Protein AF-A0A1G3PX62-F1 (afdb_monomer)

pLDDT: mean 91.63, std 10.57, range [55.31, 98.81]

Sequence (295 aa):
MKKLLCLLLIFSVTSCSLSRLVVRVTHPLILGVQKSCLEEKNIMFAEQAFPGLIKLAEGIFYTEPSSVFYASKLAFLYGAYCFAYLDETPFDEFDRNSEFKKQQILDFYRRSKYFALQALSLKHKNCQADLYDKTRIDKFLLSVKNSESEALFWLCFSWAMEIFTSLEDPKALSELWIIEKLALHSSRIDPEYFCGGAFSILAAYWGARSDLLGGSSEKAREFYSRALEYNKNRSLIPHYVNMRYISIVKENASEFEDLAANISNFNAGSSDTALINEVIKKKAVSLFSKKDNFF

Radius of gyration: 20.76 Å; Cα contacts (8 Å, |Δi|>4): 364; chains: 1; bounding box: 65×42×63 Å

Secondary structure (DSSP, 8-state):
-HHHHHHHHHHHHHHHHHHHHHHHHTHHHHHHHHHHHHT---HHHHHHHHHHHHHHHHHHHHH-TT-HHHHHHHHHHHHHHIIIII--PSP-TT-TTHHHHHHHHHHHHHHHHHHHHHHHHTT-TTHHHHHT-TTTHHHHHHH--GGGHHHHHHHHHHHHHHHHTTTT-HHHHTTHHHHHHHHHHHHHH-TTHHHHHHHHHHHHHHHSS-GGGT--HHHHHHHHHHHHHHHTT--SHHHHHHIIIIITTTT-HHHHHHHHHHHHH---S-STTHHHHHHHHHHHHHHHTTGGGT-

Mean predicted aligned error: 5.35 Å

Solvent-accessible surface area (backbone atoms only — not comparable to full-atom values): 15169 Å² total; per-residue (Å²): 108,74,69,59,54,52,52,55,56,52,57,61,61,47,51,63,52,48,42,49,48,59,56,56,72,44,47,64,56,54,52,50,49,53,50,55,53,26,44,32,67,55,64,69,64,50,58,69,45,46,65,59,52,48,52,51,46,48,56,51,26,73,64,38,76,86,38,45,66,45,24,23,49,45,4,44,48,34,30,51,48,29,58,66,76,61,54,70,75,79,73,57,88,84,46,90,59,40,66,63,54,49,54,51,40,43,50,32,18,49,49,1,26,49,26,8,48,51,25,47,34,78,79,34,83,55,47,72,67,25,58,77,28,91,88,38,28,65,62,50,54,74,69,62,51,56,96,41,39,67,22,48,41,28,28,28,50,15,48,47,48,46,25,69,76,33,69,87,38,69,72,43,57,72,49,48,71,48,39,55,54,40,25,55,50,34,36,68,57,41,44,52,48,80,48,6,39,34,28,31,50,44,14,30,64,22,14,65,32,49,60,94,71,73,19,28,72,65,57,14,51,53,25,37,52,50,9,48,62,43,17,68,73,45,55,49,63,42,54,53,38,41,34,63,20,36,23,47,66,65,63,34,62,69,59,31,50,52,39,48,52,51,52,69,71,60,76,66,85,48,56,75,31,29,27,59,36,48,42,46,38,55,51,43,52,61,53,56,76,46,46,78,81,62,100

Structure (mmCIF, N/CA/C/O backbone):
data_AF-A0A1G3PX62-F1
#
_entry.id   AF-A0A1G3PX62-F1
#
loop_
_atom_site.group_PDB
_atom_site.id
_atom_site.type_symbol
_atom_site.label_atom_id
_atom_site.label_alt_id
_atom_site.label_comp_id
_atom_site.label_asym_id
_atom_site.label_entity_id
_atom_site.label_seq_id
_atom_site.pdbx_PDB_ins_code
_atom_site.Cartn_x
_atom_site.Cartn_y
_atom_site.Cartn_z
_atom_site.occupancy
_atom_site.B_iso_or_equiv
_atom_site.auth_seq_id
_atom_site.auth_comp_id
_atom_site.auth_asym_id
_atom_site.auth_atom_id
_atom_site.pdbx_PDB_model_num
ATOM 1 N N . MET A 1 1 ? 44.054 1.080 -37.652 1.00 55.31 1 MET A N 1
ATOM 2 C CA . MET A 1 1 ? 43.235 1.951 -36.771 1.00 55.31 1 MET A CA 1
ATOM 3 C C . MET A 1 1 ? 41.723 1.798 -36.994 1.00 55.31 1 MET A C 1
ATOM 5 O O . MET A 1 1 ? 41.052 1.455 -36.035 1.00 55.31 1 MET A O 1
ATOM 9 N N . LYS A 1 2 ? 41.168 1.918 -38.218 1.00 55.97 2 LYS A N 1
ATOM 10 C CA . LYS A 1 2 ? 39.710 1.738 -38.472 1.00 55.97 2 LYS A CA 1
ATOM 11 C C . LYS A 1 2 ? 39.118 0.378 -38.034 1.00 55.97 2 LYS A C 1
ATOM 13 O O . LYS A 1 2 ? 38.025 0.353 -37.482 1.00 55.97 2 LYS A O 1
ATOM 18 N N . LYS A 1 3 ? 39.842 -0.738 -38.213 1.00 56.91 3 LYS A N 1
ATOM 19 C CA . LYS A 1 3 ? 39.396 -2.079 -37.764 1.00 56.91 3 LYS A CA 1
ATOM 20 C C . LYS A 1 3 ? 39.392 -2.243 -36.233 1.00 56.91 3 LYS A C 1
ATOM 22 O O . LYS A 1 3 ? 38.511 -2.907 -35.707 1.00 56.91 3 LYS A O 1
ATOM 27 N N . LEU A 1 4 ? 40.324 -1.592 -35.527 1.00 56.62 4 LEU A N 1
ATOM 28 C CA . LEU A 1 4 ? 40.394 -1.603 -34.058 1.00 56.62 4 LEU A CA 1
ATOM 29 C C . LEU A 1 4 ? 39.268 -0.751 -33.443 1.00 56.62 4 LEU A C 1
ATOM 31 O O . LEU A 1 4 ? 38.667 -1.149 -32.455 1.00 56.62 4 LEU A O 1
ATOM 35 N N . LEU A 1 5 ? 38.933 0.373 -34.091 1.00 57.28 5 LEU A N 1
ATOM 36 C CA . LEU A 1 5 ? 37.805 1.234 -33.723 1.00 57.28 5 LEU A CA 1
ATOM 37 C C . LEU A 1 5 ? 36.451 0.521 -33.912 1.00 57.28 5 LEU A C 1
ATOM 39 O O . LEU A 1 5 ? 35.576 0.649 -33.066 1.00 57.28 5 LEU A O 1
ATOM 43 N N . CYS A 1 6 ? 36.295 -0.274 -34.981 1.00 59.12 6 CYS A N 1
ATOM 44 C CA . CYS A 1 6 ? 35.093 -1.092 -35.197 1.00 59.12 6 CYS A CA 1
ATOM 45 C C . CYS A 1 6 ? 34.966 -2.230 -34.173 1.00 59.12 6 CYS A C 1
ATOM 47 O O . CYS A 1 6 ? 33.860 -2.511 -33.728 1.00 59.12 6 CYS A O 1
ATOM 49 N N . LEU A 1 7 ? 36.077 -2.858 -33.761 1.00 59.09 7 LEU A N 1
ATOM 50 C CA . LEU A 1 7 ? 36.056 -3.906 -32.734 1.00 59.09 7 LEU A CA 1
ATOM 51 C C . LEU A 1 7 ? 35.664 -3.334 -31.358 1.00 59.09 7 LEU A C 1
ATOM 53 O O . LEU A 1 7 ? 34.819 -3.903 -30.675 1.00 59.09 7 LEU A O 1
ATOM 57 N N . LEU A 1 8 ? 36.204 -2.165 -30.989 1.00 58.59 8 LEU A N 1
ATOM 58 C CA . LEU A 1 8 ? 35.846 -1.435 -29.763 1.00 58.59 8 LEU A CA 1
ATOM 59 C C . LEU A 1 8 ? 34.375 -0.980 -29.742 1.00 58.59 8 LEU A C 1
ATOM 61 O O . LEU A 1 8 ? 33.751 -0.995 -28.684 1.00 58.59 8 LEU A O 1
ATOM 65 N N . LEU A 1 9 ? 33.806 -0.634 -30.904 1.00 56.59 9 LEU A N 1
ATOM 66 C CA . LEU A 1 9 ? 32.384 -0.293 -31.047 1.00 56.59 9 LEU A CA 1
ATOM 67 C C . LEU A 1 9 ? 31.449 -1.506 -30.920 1.00 56.59 9 LEU A C 1
ATOM 69 O O . LEU A 1 9 ? 30.312 -1.349 -30.495 1.00 56.59 9 LEU A O 1
ATOM 73 N N . ILE A 1 10 ? 31.903 -2.713 -31.265 1.00 60.12 10 ILE A N 1
ATOM 74 C CA . ILE A 1 10 ? 31.099 -3.935 -31.108 1.00 60.12 10 ILE A CA 1
ATOM 75 C C . ILE A 1 10 ? 31.047 -4.353 -29.629 1.00 60.12 10 ILE A C 1
ATOM 77 O O . ILE A 1 10 ? 29.980 -4.715 -29.137 1.00 60.12 10 ILE A O 1
ATOM 81 N N . PHE A 1 11 ? 32.155 -4.217 -28.889 1.00 57.44 11 PHE A N 1
ATOM 82 C CA . PHE A 1 11 ? 32.204 -4.550 -27.458 1.00 57.44 11 PHE A CA 1
ATOM 83 C C . PHE A 1 11 ? 31.380 -3.603 -26.567 1.00 57.44 11 PHE A C 1
ATOM 85 O O . PHE A 1 11 ? 30.842 -4.032 -25.542 1.00 57.44 11 PHE A O 1
ATOM 92 N N . SER A 1 12 ? 31.227 -2.330 -26.947 1.00 57.31 12 SER A N 1
ATOM 93 C CA . SER A 1 12 ? 30.420 -1.374 -26.177 1.00 57.31 12 SER A CA 1
ATOM 94 C C . SER A 1 12 ? 28.912 -1.626 -26.303 1.00 57.31 12 SER A C 1
ATOM 96 O O . SER A 1 12 ? 28.183 -1.447 -25.328 1.00 57.31 12 SER A O 1
ATOM 98 N N . VAL A 1 13 ? 28.437 -2.124 -27.450 1.00 56.59 13 VAL A N 1
ATOM 99 C CA . VAL A 1 13 ? 27.010 -2.441 -27.664 1.00 56.59 13 VAL A CA 1
ATOM 100 C C . VAL A 1 13 ? 26.615 -3.769 -26.999 1.00 56.59 13 VAL A C 1
ATOM 102 O O . VAL A 1 13 ? 25.481 -3.922 -26.544 1.00 56.59 13 VAL A O 1
ATOM 105 N N . THR A 1 14 ? 27.548 -4.717 -26.855 1.00 58.91 14 THR A N 1
ATOM 106 C CA . THR A 1 14 ? 27.284 -6.002 -26.181 1.00 58.91 14 THR A CA 1
ATOM 107 C C . THR A 1 14 ? 27.186 -5.892 -24.661 1.00 58.91 14 THR A C 1
ATOM 109 O O . THR A 1 14 ? 26.487 -6.695 -24.048 1.00 58.91 14 THR A O 1
ATOM 112 N N . SER A 1 15 ? 27.829 -4.894 -24.046 1.00 59.41 15 SER A N 1
ATOM 113 C CA . SER A 1 15 ? 27.829 -4.719 -22.585 1.00 59.41 15 SER A CA 1
ATOM 114 C C . SER A 1 15 ? 26.422 -4.440 -22.034 1.00 59.41 15 SER A C 1
ATOM 116 O O . SER A 1 15 ? 25.949 -5.153 -21.149 1.00 59.41 15 SER A O 1
ATOM 118 N N . CYS A 1 16 ? 25.685 -3.508 -22.653 1.00 65.88 16 CYS A N 1
ATOM 119 C CA . CYS A 1 16 ? 24.285 -3.229 -22.300 1.00 65.88 16 CYS A CA 1
ATOM 120 C C . CYS A 1 16 ? 23.342 -4.402 -22.610 1.00 65.88 16 CYS A C 1
ATOM 122 O O . CYS A 1 16 ? 22.265 -4.522 -22.031 1.00 65.88 16 CYS A O 1
ATOM 124 N N . SER A 1 17 ? 23.703 -5.264 -23.564 1.00 77.75 17 SER A N 1
ATOM 125 C CA . SER A 1 17 ? 22.910 -6.459 -23.863 1.00 77.75 17 SER A CA 1
ATOM 126 C C . SER A 1 17 ? 23.132 -7.562 -22.827 1.00 77.75 17 SER A C 1
ATOM 128 O O . SER A 1 17 ? 22.202 -8.313 -22.531 1.00 77.75 17 SER A O 1
ATOM 130 N N . LEU A 1 18 ? 24.346 -7.669 -22.282 1.00 82.00 18 LEU A N 1
ATOM 131 C CA . LEU A 1 18 ? 24.693 -8.673 -21.285 1.00 82.00 18 LEU A CA 1
ATOM 132 C C . LEU A 1 18 ? 24.105 -8.330 -19.912 1.00 82.00 18 LEU A C 1
ATOM 134 O O . LEU A 1 18 ? 23.519 -9.214 -19.292 1.00 82.00 18 LEU A O 1
ATOM 138 N N . SER A 1 19 ? 24.167 -7.063 -19.477 1.00 82.81 19 SER A N 1
ATOM 139 C CA . SER A 1 19 ? 23.508 -6.607 -18.238 1.00 82.81 19 SER A CA 1
ATOM 140 C C . SER A 1 19 ? 22.014 -6.934 -18.259 1.00 82.81 19 SER A C 1
ATOM 142 O O . SER A 1 19 ? 21.508 -7.604 -17.362 1.00 82.81 19 SER A O 1
ATOM 144 N N . ARG A 1 20 ? 21.316 -6.576 -19.344 1.00 86.00 20 ARG A N 1
ATOM 145 C CA . ARG A 1 20 ? 19.890 -6.887 -19.539 1.00 86.00 20 ARG A CA 1
ATOM 146 C C . ARG A 1 20 ? 19.586 -8.372 -19.478 1.00 86.00 20 ARG A C 1
ATOM 148 O O . ARG A 1 20 ? 18.557 -8.756 -18.925 1.00 86.00 20 ARG A O 1
ATOM 155 N N . LEU A 1 21 ? 20.437 -9.203 -20.079 1.00 87.56 21 LEU A N 1
ATOM 156 C CA . LEU A 1 21 ? 20.256 -10.649 -20.054 1.00 87.56 21 LEU A CA 1
ATOM 157 C C . LEU A 1 21 ? 20.405 -11.186 -18.628 1.00 87.56 21 LEU A C 1
ATOM 159 O O . LEU A 1 21 ? 19.520 -11.906 -18.172 1.00 87.56 21 LEU A O 1
ATOM 163 N N . VAL A 1 22 ? 21.468 -10.788 -17.921 1.00 87.12 22 VAL A N 1
ATOM 164 C CA . VAL A 1 22 ? 21.730 -11.180 -16.526 1.00 87.12 22 VAL A CA 1
ATOM 165 C C . VAL A 1 22 ? 20.571 -10.771 -15.613 1.00 87.12 22 VAL A C 1
ATOM 167 O O . VAL A 1 22 ? 20.075 -11.587 -14.845 1.00 87.12 22 VAL A O 1
ATOM 170 N N . VAL A 1 23 ? 20.063 -9.547 -15.755 1.00 90.25 23 VAL A N 1
ATOM 171 C CA . VAL A 1 23 ? 18.904 -9.062 -14.989 1.00 90.25 23 VAL A CA 1
ATOM 172 C C . VAL A 1 23 ? 17.624 -9.833 -15.336 1.00 90.25 23 VAL A C 1
ATOM 174 O O . VAL A 1 23 ? 16.798 -10.116 -14.472 1.00 90.25 23 VAL A O 1
ATOM 177 N N . ARG A 1 24 ? 17.427 -10.216 -16.601 1.00 89.88 24 ARG A N 1
ATOM 178 C CA . ARG A 1 24 ? 16.221 -10.951 -17.008 1.00 89.88 24 ARG A CA 1
ATOM 179 C C . ARG A 1 24 ? 16.210 -12.384 -16.479 1.00 89.88 24 ARG A C 1
ATOM 181 O O . ARG A 1 24 ? 15.150 -12.864 -16.081 1.00 89.88 24 ARG A O 1
ATOM 188 N N . VAL A 1 25 ? 17.358 -13.066 -16.457 1.00 92.94 25 VAL A N 1
ATOM 189 C CA . VAL A 1 25 ? 17.434 -14.445 -15.940 1.00 92.94 25 VAL A CA 1
ATOM 190 C C . VAL A 1 25 ? 17.186 -14.523 -14.432 1.00 92.94 25 VAL A C 1
ATOM 192 O O . VAL A 1 25 ? 16.801 -15.580 -13.940 1.00 92.94 25 VAL A O 1
ATOM 195 N N . THR A 1 26 ? 17.310 -13.411 -13.701 1.00 93.19 26 THR A N 1
ATOM 196 C CA . THR A 1 26 ? 16.984 -13.340 -12.271 1.00 93.19 26 THR A CA 1
ATOM 197 C C . THR A 1 26 ? 15.502 -13.060 -11.983 1.00 93.19 26 THR A C 1
ATOM 199 O O . THR A 1 26 ? 15.089 -13.183 -10.831 1.00 93.19 26 THR A O 1
ATOM 202 N N . HIS A 1 27 ? 14.658 -12.749 -12.981 1.00 94.31 27 HIS A N 1
ATOM 203 C CA . HIS A 1 27 ? 13.225 -12.492 -12.744 1.00 94.31 27 HIS A CA 1
ATOM 204 C C . HIS A 1 27 ? 12.500 -13.661 -12.047 1.00 94.31 27 HIS A C 1
ATOM 206 O O . HIS A 1 27 ? 11.827 -13.409 -11.044 1.00 94.31 27 HIS A O 1
ATOM 212 N N . PRO A 1 28 ? 12.626 -14.929 -12.500 1.00 95.25 28 PRO A N 1
ATOM 213 C CA . PRO A 1 28 ? 11.928 -16.044 -11.858 1.00 95.25 28 PRO A CA 1
ATOM 214 C C . PRO A 1 28 ? 12.390 -16.273 -10.417 1.00 95.25 28 PRO A C 1
ATOM 216 O O . PRO A 1 28 ? 11.576 -16.622 -9.568 1.00 95.25 28 PRO A O 1
ATOM 219 N N . LEU A 1 29 ? 13.673 -16.018 -10.128 1.00 93.19 29 LEU A N 1
ATOM 220 C CA . LEU A 1 29 ? 14.216 -16.090 -8.773 1.00 93.19 29 LEU A CA 1
ATOM 221 C C . LEU A 1 29 ? 13.512 -15.086 -7.851 1.00 93.19 29 LEU A C 1
ATOM 223 O O . LEU A 1 29 ? 13.036 -15.468 -6.788 1.00 93.19 29 LEU A O 1
ATOM 227 N N . ILE A 1 30 ? 13.388 -13.824 -8.274 1.00 94.44 30 ILE A N 1
ATOM 228 C CA . ILE A 1 30 ? 12.709 -12.786 -7.482 1.00 94.44 30 ILE A CA 1
ATOM 229 C C . ILE A 1 30 ? 11.223 -13.094 -7.294 1.00 94.44 30 ILE A C 1
ATOM 231 O O . ILE A 1 30 ? 10.691 -12.875 -6.210 1.00 94.44 30 ILE A O 1
ATOM 235 N N . LEU A 1 31 ? 10.554 -13.642 -8.313 1.00 94.62 31 LEU A N 1
ATOM 236 C CA . LEU A 1 31 ? 9.168 -14.098 -8.176 1.00 94.62 31 LEU A CA 1
ATOM 237 C C . LEU A 1 31 ? 9.040 -15.249 -7.167 1.00 94.62 31 LEU A C 1
ATOM 239 O O . LEU A 1 31 ? 8.112 -15.247 -6.360 1.00 94.62 31 LEU A O 1
ATOM 243 N N . GLY A 1 32 ? 9.980 -16.197 -7.174 1.00 95.12 32 GLY A N 1
ATOM 244 C CA . GLY A 1 32 ? 10.041 -17.282 -6.193 1.00 95.12 32 GLY A CA 1
ATOM 245 C C . GLY A 1 32 ? 10.264 -16.774 -4.768 1.00 95.12 32 GLY A C 1
ATOM 246 O O . GLY A 1 32 ? 9.562 -17.196 -3.853 1.00 95.12 32 GLY A O 1
ATOM 247 N N . VAL A 1 33 ? 11.174 -15.811 -4.592 1.00 92.50 33 VAL A N 1
ATOM 248 C CA . VAL A 1 33 ? 11.407 -15.142 -3.303 1.00 92.50 33 VAL A CA 1
ATOM 249 C C . VAL A 1 33 ? 10.149 -14.418 -2.830 1.00 92.50 33 VAL A C 1
ATOM 251 O O . VAL A 1 33 ? 9.723 -14.633 -1.702 1.00 92.50 33 VAL A O 1
ATOM 254 N N . GLN A 1 34 ? 9.509 -13.618 -3.691 1.00 93.00 34 GLN A N 1
ATOM 255 C CA . GLN A 1 34 ? 8.267 -12.924 -3.344 1.00 93.00 34 GLN A CA 1
ATOM 256 C C . GLN A 1 34 ? 7.186 -13.913 -2.895 1.00 93.00 34 GLN A C 1
ATOM 258 O O . GLN A 1 34 ? 6.546 -13.684 -1.871 1.00 93.00 34 GLN A O 1
ATOM 263 N N . LYS A 1 35 ? 6.997 -15.015 -3.633 1.00 94.62 35 LYS A N 1
ATOM 264 C CA . LYS A 1 35 ? 6.045 -16.063 -3.256 1.00 94.62 35 LYS A CA 1
ATOM 265 C C . LYS A 1 35 ? 6.378 -16.643 -1.878 1.00 94.62 35 LYS A C 1
ATOM 267 O O . LYS A 1 35 ? 5.505 -16.675 -1.021 1.00 94.62 35 LYS A O 1
ATOM 272 N N . SER A 1 36 ? 7.633 -17.037 -1.655 1.00 94.31 36 SER A N 1
ATOM 273 C CA . SER A 1 36 ? 8.072 -17.607 -0.376 1.00 94.31 36 SER A CA 1
ATOM 274 C C . SER A 1 36 ? 7.873 -16.642 0.792 1.00 94.31 36 SER A C 1
ATOM 276 O O . SER A 1 36 ? 7.491 -17.080 1.869 1.00 94.31 36 SER A O 1
ATOM 278 N N . CYS A 1 37 ? 8.109 -15.341 0.596 1.00 92.69 37 CYS A N 1
ATOM 279 C CA . CYS A 1 37 ? 7.847 -14.336 1.622 1.00 92.69 37 CYS A CA 1
ATOM 280 C C . CYS A 1 37 ? 6.353 -14.200 1.919 1.00 92.69 37 CYS A C 1
ATOM 282 O O . CYS A 1 37 ? 5.976 -14.105 3.077 1.00 92.69 37 CYS A O 1
ATOM 284 N N . LEU A 1 38 ? 5.491 -14.189 0.898 1.00 93.69 38 LEU A N 1
ATOM 285 C CA . LEU A 1 38 ? 4.045 -14.071 1.104 1.00 93.69 38 LEU A CA 1
ATOM 286 C C . LEU A 1 38 ? 3.436 -15.302 1.798 1.00 93.69 38 LEU A C 1
ATOM 288 O O . LEU A 1 38 ? 2.442 -15.162 2.510 1.00 93.69 38 LEU A O 1
ATOM 292 N N . GLU A 1 39 ? 4.054 -16.474 1.633 1.00 95.31 39 GLU A N 1
ATOM 293 C CA . GLU A 1 39 ? 3.683 -17.725 2.309 1.00 95.31 39 GLU A CA 1
ATOM 294 C C . GLU A 1 39 ? 4.248 -17.860 3.740 1.00 95.31 39 GLU A C 1
ATOM 296 O O . GLU A 1 39 ? 3.856 -18.775 4.468 1.00 95.31 39 GLU A O 1
ATOM 301 N N . GLU A 1 40 ? 5.124 -16.946 4.176 1.00 94.94 40 GLU A N 1
ATOM 302 C CA . GLU A 1 40 ? 5.725 -16.959 5.515 1.00 94.94 40 GLU A CA 1
ATOM 303 C C . GLU A 1 40 ? 4.708 -16.567 6.598 1.00 94.94 40 GLU A C 1
ATOM 305 O O . GLU A 1 40 ? 3.990 -15.579 6.478 1.00 94.94 40 GLU A O 1
ATOM 310 N N . LYS A 1 41 ? 4.668 -17.318 7.701 1.00 94.12 41 LYS A N 1
ATOM 311 C CA . LYS A 1 41 ? 3.792 -17.036 8.854 1.00 94.12 41 LYS A CA 1
ATOM 312 C C . LYS A 1 41 ? 4.541 -16.359 9.997 1.00 94.12 41 LYS A C 1
ATOM 314 O O . LYS A 1 41 ? 3.941 -15.667 10.814 1.00 94.12 41 LYS A O 1
ATOM 319 N N . ASN A 1 42 ? 5.853 -16.550 10.078 1.00 94.88 42 ASN A N 1
ATOM 320 C CA . ASN A 1 42 ? 6.691 -15.932 11.087 1.00 94.88 42 ASN A CA 1
ATOM 321 C C . ASN A 1 42 ? 7.042 -14.492 10.683 1.00 94.88 42 ASN A C 1
ATOM 323 O O . ASN A 1 42 ? 7.986 -14.239 9.932 1.00 94.88 42 ASN A O 1
ATOM 327 N N . ILE A 1 43 ? 6.285 -13.542 11.236 1.00 94.00 43 ILE A N 1
ATOM 328 C CA . ILE A 1 43 ? 6.431 -12.104 10.970 1.00 94.00 43 ILE A CA 1
ATOM 329 C C . ILE A 1 43 ? 7.862 -11.616 11.246 1.00 94.00 43 ILE A C 1
ATOM 331 O O . ILE A 1 43 ? 8.387 -10.846 10.447 1.00 94.00 43 ILE A O 1
ATOM 335 N N . MET A 1 44 ? 8.497 -12.069 12.338 1.00 94.44 44 MET A N 1
ATOM 336 C CA . MET A 1 44 ? 9.859 -11.654 12.707 1.00 94.44 44 MET A CA 1
ATOM 337 C C . MET A 1 44 ? 10.910 -12.191 11.737 1.00 94.44 44 MET A C 1
ATOM 339 O O . MET A 1 44 ? 11.845 -11.476 11.383 1.00 94.44 44 MET A O 1
ATOM 343 N N . PHE A 1 45 ? 10.768 -13.445 11.302 1.00 95.44 45 PHE A N 1
ATOM 344 C CA . PHE A 1 45 ? 11.677 -14.019 10.312 1.00 95.44 45 PHE A CA 1
ATOM 345 C C . PHE A 1 45 ? 11.577 -13.265 8.982 1.00 95.44 45 PHE A C 1
ATOM 347 O O . PHE A 1 45 ? 12.595 -12.878 8.407 1.00 95.44 45 PHE A O 1
ATOM 354 N N . ALA A 1 46 ? 10.349 -12.983 8.538 1.00 94.25 46 ALA A N 1
ATOM 355 C CA . ALA A 1 46 ? 10.113 -12.171 7.356 1.00 94.25 46 ALA A CA 1
ATOM 356 C C . ALA A 1 46 ? 10.744 -10.775 7.504 1.00 94.25 46 ALA A C 1
ATOM 358 O O . ALA A 1 46 ? 11.517 -10.372 6.635 1.00 94.25 46 ALA A O 1
ATOM 359 N N . GLU A 1 47 ? 10.502 -10.078 8.621 1.00 94.69 47 GLU A N 1
ATOM 360 C CA . GLU A 1 47 ? 11.050 -8.743 8.915 1.00 94.69 47 GLU A CA 1
ATOM 361 C C . GLU A 1 47 ? 12.570 -8.677 8.729 1.00 94.69 47 GLU A C 1
ATOM 363 O O . GLU A 1 47 ? 13.078 -7.777 8.061 1.00 94.69 47 GLU A O 1
ATOM 368 N N . GLN A 1 48 ? 13.293 -9.667 9.259 1.00 95.31 48 GLN A N 1
ATOM 369 C CA . GLN A 1 48 ? 14.754 -9.742 9.169 1.00 95.31 48 GLN A CA 1
ATOM 370 C C . GLN A 1 48 ? 15.260 -9.980 7.738 1.00 95.31 48 GLN A C 1
ATOM 372 O O . GLN A 1 48 ? 16.377 -9.577 7.406 1.00 95.31 48 GLN A O 1
ATOM 377 N N . ALA A 1 49 ? 14.454 -10.597 6.872 1.00 93.00 49 ALA A N 1
ATOM 378 C CA . ALA A 1 49 ? 14.816 -10.850 5.481 1.00 93.00 49 ALA A CA 1
ATOM 379 C C . ALA A 1 49 ? 14.630 -9.616 4.575 1.00 93.00 49 ALA A C 1
ATOM 381 O O . ALA A 1 49 ? 15.438 -9.388 3.667 1.00 93.00 49 ALA A O 1
ATOM 382 N N . PHE A 1 50 ? 13.597 -8.795 4.809 1.00 93.75 50 PHE A N 1
ATOM 383 C CA . PHE A 1 50 ? 13.211 -7.702 3.901 1.00 93.75 50 PHE A CA 1
ATOM 384 C C . PHE A 1 50 ? 14.328 -6.695 3.579 1.00 93.75 50 PHE A C 1
ATOM 386 O O . PHE A 1 50 ? 14.507 -6.401 2.394 1.00 93.75 50 PHE A O 1
ATOM 393 N N . PRO A 1 51 ? 15.108 -6.164 4.545 1.00 95.75 51 PRO A N 1
ATOM 394 C CA . PRO A 1 51 ? 16.161 -5.196 4.238 1.00 95.75 51 PRO A CA 1
ATOM 395 C C . PRO A 1 51 ? 17.201 -5.738 3.249 1.00 95.75 51 PRO A C 1
ATOM 397 O O . PRO A 1 51 ? 17.595 -5.035 2.315 1.00 95.75 51 PRO A O 1
ATOM 400 N N . GLY A 1 52 ? 17.601 -7.004 3.408 1.00 96.06 52 GLY A N 1
ATOM 401 C CA . GLY A 1 52 ? 18.515 -7.679 2.486 1.00 96.06 52 GLY A CA 1
ATOM 402 C C . GLY A 1 52 ? 17.906 -7.857 1.095 1.00 96.06 52 GLY A C 1
ATOM 403 O O . GLY A 1 52 ? 18.566 -7.579 0.094 1.00 96.06 52 GLY A O 1
ATOM 404 N N . LEU A 1 53 ? 16.627 -8.239 1.023 1.00 93.75 53 LEU A N 1
ATOM 405 C CA . LEU A 1 53 ? 15.894 -8.372 -0.240 1.00 93.75 53 LEU A CA 1
ATOM 406 C C . LEU A 1 53 ? 15.750 -7.040 -0.980 1.00 93.75 53 LEU A C 1
ATOM 408 O O . LEU A 1 53 ? 15.948 -6.992 -2.194 1.00 93.75 53 LEU A O 1
ATOM 412 N N . ILE A 1 54 ? 15.463 -5.955 -0.256 1.00 97.50 54 ILE A N 1
ATOM 413 C CA . ILE A 1 54 ? 15.420 -4.597 -0.807 1.00 97.50 54 ILE A CA 1
ATOM 414 C C . ILE A 1 54 ? 16.782 -4.240 -1.406 1.00 97.50 54 ILE A C 1
ATOM 416 O O . ILE A 1 54 ? 16.847 -3.849 -2.569 1.00 97.50 54 ILE A O 1
ATOM 420 N N . LYS A 1 55 ? 17.881 -4.426 -0.661 1.00 97.81 55 LYS A N 1
ATOM 421 C CA . LYS A 1 55 ? 19.229 -4.097 -1.155 1.00 97.81 55 LYS A CA 1
ATOM 422 C C . LYS A 1 55 ? 19.666 -4.955 -2.336 1.00 97.81 55 LYS A C 1
ATOM 424 O O . LYS A 1 55 ? 20.294 -4.436 -3.258 1.00 97.81 55 LYS A O 1
ATOM 429 N N . LEU A 1 56 ? 19.291 -6.231 -2.356 1.00 95.31 56 LEU A N 1
ATOM 430 C CA . LEU A 1 56 ? 19.518 -7.095 -3.509 1.00 95.31 56 LEU A CA 1
ATOM 431 C C . LEU A 1 56 ? 18.754 -6.588 -4.741 1.00 95.31 56 LEU A C 1
ATOM 433 O O . LEU A 1 56 ? 19.341 -6.451 -5.813 1.00 95.31 56 LEU A O 1
ATOM 437 N N . ALA A 1 57 ? 17.465 -6.271 -4.591 1.00 96.06 57 ALA A N 1
ATOM 438 C CA . ALA A 1 57 ? 16.650 -5.733 -5.676 1.00 96.06 57 ALA A CA 1
ATOM 439 C C . ALA A 1 57 ? 17.175 -4.376 -6.177 1.00 96.06 57 ALA A C 1
ATOM 441 O O . ALA A 1 57 ? 17.193 -4.155 -7.387 1.00 96.06 57 ALA A O 1
ATOM 442 N N . GLU A 1 58 ? 17.659 -3.502 -5.286 1.00 96.88 58 GLU A N 1
ATOM 443 C CA . GLU A 1 58 ? 18.306 -2.237 -5.655 1.00 96.88 58 GLU A CA 1
ATOM 444 C C . GLU A 1 58 ? 19.581 -2.480 -6.466 1.00 96.88 58 GLU A C 1
ATOM 446 O O . GLU A 1 58 ? 19.747 -1.883 -7.526 1.00 96.88 58 GLU A O 1
ATOM 451 N N . GLY A 1 59 ? 20.465 -3.377 -6.017 1.00 95.88 59 GLY A N 1
ATOM 452 C CA . GLY A 1 59 ? 21.697 -3.699 -6.744 1.00 95.88 59 GLY A CA 1
ATOM 453 C C . GLY A 1 59 ? 21.424 -4.211 -8.162 1.00 95.88 59 GLY A C 1
ATOM 454 O O . GLY A 1 59 ? 22.081 -3.797 -9.121 1.00 95.88 59 GLY A O 1
ATOM 455 N N . ILE A 1 60 ? 20.400 -5.054 -8.317 1.00 94.69 60 ILE A N 1
ATOM 456 C CA . ILE A 1 60 ? 19.979 -5.545 -9.633 1.00 94.69 60 ILE A CA 1
ATOM 457 C C . ILE A 1 60 ? 19.351 -4.417 -10.466 1.00 94.69 60 ILE A C 1
ATOM 459 O O . ILE A 1 60 ? 19.677 -4.277 -11.645 1.00 94.69 60 ILE A O 1
ATOM 463 N N . PHE A 1 61 ? 18.502 -3.575 -9.869 1.00 95.31 61 PHE A N 1
ATOM 464 C CA . PHE A 1 61 ? 17.915 -2.422 -10.552 1.00 95.31 61 PHE A CA 1
ATOM 465 C C . PHE A 1 61 ? 18.985 -1.456 -11.064 1.00 95.31 61 PHE A C 1
ATOM 467 O O . PHE A 1 61 ? 18.944 -1.072 -12.226 1.00 95.31 61 PHE A O 1
ATOM 474 N N . TYR A 1 62 ? 19.985 -1.107 -10.255 1.00 94.12 62 TYR A N 1
ATOM 475 C CA . TYR A 1 62 ? 21.059 -0.210 -10.688 1.00 94.12 62 TYR A CA 1
ATOM 476 C C . TYR A 1 62 ? 21.979 -0.829 -11.750 1.00 94.12 62 TYR A C 1
ATOM 478 O O . TYR A 1 62 ? 22.659 -0.094 -12.464 1.00 94.12 62 TYR A O 1
ATOM 486 N N . THR A 1 63 ? 21.956 -2.156 -11.916 1.00 93.06 63 THR A N 1
ATOM 487 C CA . THR A 1 63 ? 22.624 -2.840 -13.035 1.00 93.06 63 THR A CA 1
ATOM 488 C C . THR A 1 63 ? 21.875 -2.643 -14.360 1.00 93.06 63 THR A C 1
ATOM 490 O O . THR A 1 63 ? 22.506 -2.545 -15.410 1.00 93.06 63 THR A O 1
ATOM 493 N N . GLU A 1 64 ? 20.540 -2.548 -14.330 1.00 92.38 64 GLU A N 1
ATOM 494 C CA . GLU A 1 64 ? 19.711 -2.202 -15.493 1.00 92.38 64 GLU A CA 1
ATOM 495 C C . GLU A 1 64 ? 18.520 -1.310 -15.078 1.00 92.38 64 GLU A C 1
ATOM 497 O O . GLU A 1 64 ? 17.394 -1.802 -14.918 1.00 92.38 64 GLU A O 1
ATOM 502 N N . PRO A 1 65 ? 18.722 0.020 -14.958 1.00 93.38 65 PRO A N 1
ATOM 503 C CA . PRO A 1 65 ? 17.683 0.942 -14.478 1.00 93.38 65 PRO A CA 1
ATOM 504 C C . PRO A 1 65 ? 16.453 1.037 -15.392 1.00 93.38 65 PRO A C 1
ATOM 506 O O . PRO A 1 65 ? 15.424 1.589 -15.012 1.00 93.38 65 PRO A O 1
ATOM 509 N N . SER A 1 66 ? 16.542 0.487 -16.608 1.00 93.69 66 SER A N 1
ATOM 510 C CA . SER A 1 66 ? 15.428 0.405 -17.556 1.00 93.69 66 SER A CA 1
ATOM 511 C C . SER A 1 66 ? 14.477 -0.777 -17.296 1.00 93.69 66 SER A C 1
ATOM 513 O O . SER A 1 66 ? 13.504 -0.973 -18.031 1.00 93.69 66 SER A O 1
ATOM 515 N N . SER A 1 67 ? 14.727 -1.583 -16.257 1.00 95.25 67 SER A N 1
ATOM 516 C CA . SER A 1 67 ? 13.873 -2.720 -15.918 1.00 95.25 67 SER A CA 1
ATOM 517 C C . SER A 1 67 ? 12.601 -2.289 -15.184 1.00 95.25 67 SER A C 1
ATOM 519 O O . SER A 1 67 ? 12.588 -2.099 -13.966 1.00 95.25 67 SER A O 1
ATOM 521 N N . VAL A 1 68 ? 11.489 -2.241 -15.926 1.00 96.00 68 VAL A N 1
ATOM 522 C CA . VAL A 1 68 ? 10.133 -2.043 -15.374 1.00 96.00 68 VAL A C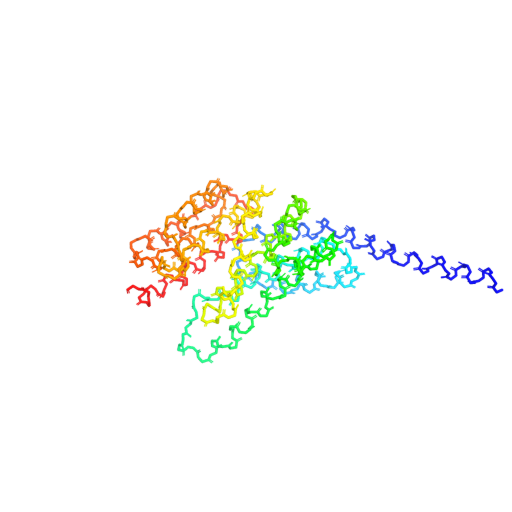A 1
ATOM 523 C C . VAL A 1 68 ? 9.823 -3.067 -14.279 1.00 96.00 68 VAL A C 1
ATOM 525 O O . VAL A 1 68 ? 9.181 -2.728 -13.289 1.00 96.00 68 VAL A O 1
ATOM 528 N N . PHE A 1 69 ? 10.300 -4.308 -14.434 1.00 96.75 69 PHE A N 1
ATOM 529 C CA . PHE A 1 69 ? 10.093 -5.371 -13.452 1.00 96.75 69 PHE A CA 1
ATOM 530 C C . PHE A 1 69 ? 10.726 -5.008 -12.106 1.00 96.75 69 PHE A C 1
ATOM 532 O O . PHE A 1 69 ? 10.020 -4.960 -11.105 1.00 96.75 69 PHE A O 1
ATOM 539 N N . TYR A 1 70 ? 12.021 -4.684 -12.075 1.00 97.31 70 TYR A N 1
ATOM 540 C CA . TYR A 1 70 ? 12.704 -4.370 -10.816 1.00 97.31 70 TYR A CA 1
ATOM 541 C C . TYR A 1 70 ? 12.241 -3.055 -10.195 1.00 97.31 70 TYR A C 1
ATOM 543 O O . TYR A 1 70 ? 12.102 -2.994 -8.977 1.00 97.31 70 TYR A O 1
ATOM 551 N N . ALA A 1 71 ? 11.921 -2.041 -11.004 1.00 98.19 71 ALA A N 1
ATOM 552 C CA . ALA A 1 71 ? 11.296 -0.821 -10.500 1.00 98.19 71 ALA A CA 1
ATOM 553 C C . ALA A 1 71 ? 9.947 -1.126 -9.815 1.00 98.19 71 ALA A C 1
ATOM 555 O O . ALA A 1 71 ? 9.704 -0.698 -8.691 1.00 98.19 71 ALA A O 1
ATOM 556 N N . SER A 1 72 ? 9.101 -1.957 -10.433 1.00 98.19 72 SER A N 1
ATOM 557 C CA . SER A 1 72 ? 7.822 -2.373 -9.835 1.00 98.19 72 SER A CA 1
ATOM 558 C C . SER A 1 72 ? 8.024 -3.175 -8.541 1.00 98.19 72 SER A C 1
ATOM 560 O O . SER A 1 72 ? 7.357 -2.914 -7.541 1.00 98.19 72 SER A O 1
ATOM 562 N N . LYS A 1 73 ? 9.007 -4.088 -8.513 1.00 97.75 73 LYS A N 1
ATOM 563 C CA . LYS A 1 73 ? 9.331 -4.877 -7.314 1.00 97.75 73 LYS A CA 1
ATOM 564 C C . LYS A 1 73 ? 9.898 -4.031 -6.183 1.00 97.75 73 LYS A C 1
ATOM 566 O O . LYS A 1 73 ? 9.575 -4.289 -5.031 1.00 97.75 73 LYS A O 1
ATOM 571 N N . LEU A 1 74 ? 10.700 -3.013 -6.478 1.00 98.44 74 LEU A N 1
ATOM 572 C CA . LEU A 1 74 ? 11.174 -2.077 -5.460 1.00 98.44 74 LEU A CA 1
ATOM 573 C C . LEU A 1 74 ? 10.030 -1.233 -4.899 1.00 98.44 74 LEU A C 1
ATOM 575 O O . LEU A 1 74 ? 9.975 -1.038 -3.686 1.00 98.44 74 LEU A O 1
ATOM 579 N N . ALA A 1 75 ? 9.080 -0.811 -5.738 1.00 98.69 75 ALA A N 1
ATOM 580 C CA . ALA A 1 75 ? 7.868 -0.150 -5.264 1.00 98.69 75 ALA A CA 1
ATOM 581 C C . ALA A 1 75 ? 7.093 -1.036 -4.275 1.00 98.69 75 ALA A C 1
ATOM 583 O O . ALA A 1 75 ? 6.782 -0.588 -3.168 1.00 98.69 75 ALA A O 1
ATOM 584 N N . PHE A 1 76 ? 6.869 -2.304 -4.638 1.00 98.06 76 PHE A N 1
ATOM 585 C CA . PHE A 1 76 ? 6.286 -3.320 -3.759 1.00 98.06 76 PHE A CA 1
ATOM 586 C C . PHE A 1 76 ? 7.064 -3.464 -2.448 1.00 98.06 76 PHE A C 1
ATOM 588 O O . PHE A 1 76 ? 6.493 -3.284 -1.377 1.00 98.06 76 PHE A O 1
ATOM 595 N N . LEU A 1 77 ? 8.365 -3.756 -2.518 1.00 97.81 77 LEU A N 1
ATOM 596 C CA . LEU A 1 77 ? 9.182 -4.062 -1.344 1.00 97.81 77 LEU A CA 1
ATOM 597 C C . LEU A 1 77 ? 9.237 -2.888 -0.362 1.00 97.81 77 LEU A C 1
ATOM 599 O O . LEU A 1 77 ? 9.042 -3.097 0.831 1.00 97.81 77 LEU A O 1
ATOM 603 N N . TYR A 1 78 ? 9.453 -1.661 -0.847 1.00 98.50 78 TYR A N 1
ATOM 604 C CA . TYR A 1 78 ? 9.477 -0.474 0.008 1.00 98.50 78 TYR A CA 1
ATOM 605 C C . TYR A 1 78 ? 8.123 -0.204 0.667 1.00 98.50 78 TYR A C 1
ATOM 607 O O . TYR A 1 78 ? 8.072 0.036 1.873 1.00 98.50 78 TYR A O 1
ATOM 615 N N . GLY A 1 79 ? 7.037 -0.262 -0.110 1.00 97.88 79 GLY A N 1
ATOM 616 C CA . GLY A 1 79 ? 5.693 0.032 0.384 1.00 97.88 79 GLY A CA 1
ATOM 617 C C . GLY A 1 79 ? 5.202 -1.025 1.371 1.00 97.88 79 GLY A C 1
ATOM 618 O O . GLY A 1 79 ? 4.744 -0.686 2.460 1.00 97.88 79 GLY A O 1
ATOM 619 N N . ALA A 1 80 ? 5.354 -2.303 1.018 1.00 96.00 80 ALA A N 1
ATOM 620 C CA . ALA A 1 80 ? 4.946 -3.422 1.857 1.00 96.00 80 ALA A CA 1
ATOM 621 C C . ALA A 1 80 ? 5.770 -3.501 3.149 1.00 96.00 80 ALA A C 1
ATOM 623 O O . ALA A 1 80 ? 5.188 -3.672 4.216 1.00 96.00 80 ALA A O 1
ATOM 624 N N . TYR A 1 81 ? 7.097 -3.322 3.079 1.00 96.94 81 TYR A N 1
ATOM 625 C CA . TYR A 1 81 ? 7.951 -3.316 4.271 1.00 96.94 81 TYR A CA 1
ATOM 626 C C . TYR A 1 81 ? 7.587 -2.173 5.222 1.00 96.94 81 TYR A C 1
ATOM 628 O O . TYR A 1 81 ? 7.441 -2.392 6.424 1.00 96.94 81 TYR A O 1
ATOM 636 N N . CYS A 1 82 ? 7.390 -0.965 4.683 1.00 97.44 82 CYS A N 1
ATOM 637 C CA . CYS A 1 82 ? 6.991 0.185 5.485 1.00 97.44 82 CYS A CA 1
ATOM 638 C C . CYS A 1 82 ? 5.672 -0.078 6.211 1.00 97.44 82 CYS A C 1
ATOM 640 O O . CYS A 1 82 ? 5.619 0.008 7.435 1.00 97.44 82 CYS A O 1
ATOM 642 N N . PHE A 1 83 ? 4.644 -0.500 5.475 1.00 95.56 83 PHE A N 1
ATOM 643 C CA . PHE A 1 83 ? 3.338 -0.795 6.050 1.00 95.56 83 PHE A CA 1
ATOM 644 C C . PHE A 1 83 ? 3.386 -1.911 7.100 1.00 95.56 83 PHE A C 1
ATOM 646 O O . PHE A 1 83 ? 2.736 -1.813 8.143 1.00 95.56 83 PHE A O 1
ATOM 653 N N . ALA A 1 84 ? 4.130 -2.983 6.826 1.00 95.00 84 ALA A N 1
ATOM 654 C CA . ALA A 1 84 ? 4.151 -4.162 7.679 1.00 95.00 84 ALA A CA 1
ATOM 655 C C . ALA A 1 84 ? 4.932 -3.954 8.984 1.00 95.00 84 ALA A C 1
ATOM 657 O O . ALA A 1 84 ? 4.504 -4.466 10.020 1.00 95.00 84 ALA A O 1
ATOM 658 N N . TYR A 1 85 ? 6.038 -3.204 8.943 1.00 93.56 85 TYR A N 1
ATOM 659 C CA . TYR A 1 85 ? 7.020 -3.196 10.034 1.00 93.56 85 TYR A CA 1
ATOM 660 C C . TYR A 1 85 ? 7.354 -1.815 10.596 1.00 93.56 85 TYR A C 1
ATOM 662 O O . TYR A 1 85 ? 7.769 -1.732 11.745 1.00 93.56 85 TYR A O 1
ATOM 670 N N . LEU A 1 86 ? 7.180 -0.738 9.824 1.00 92.38 86 LEU A N 1
ATOM 671 C CA . LEU A 1 86 ? 7.529 0.617 10.274 1.00 92.38 86 LEU A CA 1
ATOM 672 C C . LEU A 1 86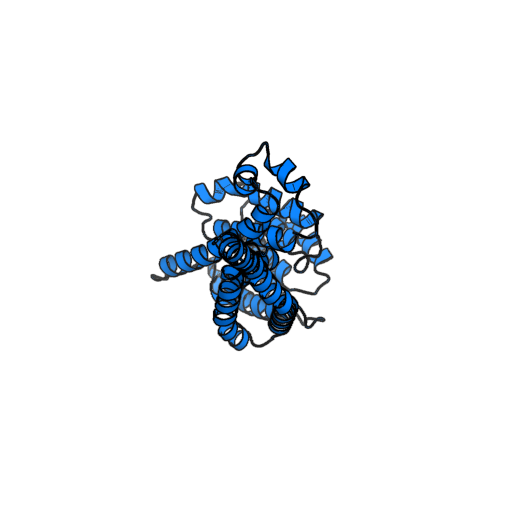 ? 6.298 1.435 10.672 1.00 92.38 86 LEU A C 1
ATOM 674 O O . LEU A 1 86 ? 6.350 2.226 11.607 1.00 92.38 86 LEU A O 1
ATOM 678 N N . ASP A 1 87 ? 5.200 1.275 9.938 1.00 88.50 87 ASP A N 1
ATOM 679 C CA . ASP A 1 87 ? 4.037 2.147 10.033 1.00 88.50 87 ASP A CA 1
ATOM 680 C C . ASP A 1 87 ? 3.110 1.772 11.201 1.00 88.50 87 ASP A C 1
ATOM 682 O O . ASP A 1 87 ? 2.164 0.998 11.050 1.00 88.50 87 ASP A O 1
ATOM 686 N N . GLU A 1 88 ? 3.359 2.338 12.378 1.00 75.88 88 GLU A N 1
ATOM 687 C CA . GLU A 1 88 ? 2.563 2.119 13.598 1.00 75.88 88 GLU A CA 1
ATOM 688 C C . GLU A 1 88 ? 1.393 3.109 13.770 1.00 75.88 88 GLU A C 1
ATOM 690 O O . GLU A 1 88 ? 0.883 3.300 14.877 1.00 75.88 88 GLU A O 1
ATOM 695 N N . THR A 1 89 ? 0.956 3.753 12.685 1.00 68.00 89 THR A N 1
ATOM 696 C CA . THR A 1 89 ? -0.102 4.771 12.730 1.00 68.00 89 THR A CA 1
ATOM 697 C C . THR A 1 89 ? -1.452 4.245 13.274 1.00 68.00 89 THR A C 1
ATOM 699 O O . THR A 1 89 ? -1.852 3.122 12.942 1.00 68.00 89 THR A O 1
ATOM 702 N N . PRO A 1 90 ? -2.203 5.061 14.051 1.00 63.97 90 PRO A N 1
ATOM 703 C CA . PRO A 1 90 ? -1.901 6.449 14.419 1.00 63.97 90 PRO A CA 1
ATOM 704 C C . PRO A 1 90 ? -0.759 6.556 15.442 1.00 63.97 90 PRO A C 1
ATOM 706 O O . PRO A 1 90 ? -0.589 5.687 16.307 1.00 63.97 90 PRO A O 1
ATOM 709 N N . PHE A 1 91 ? 0.044 7.611 15.291 1.00 63.59 91 PHE A N 1
ATOM 710 C CA . PHE A 1 91 ? 1.176 7.892 16.171 1.00 63.59 91 PHE A CA 1
ATOM 711 C C . PHE A 1 91 ? 0.687 8.261 17.569 1.00 63.59 91 PHE A C 1
ATOM 713 O O . PHE A 1 91 ? -0.363 8.877 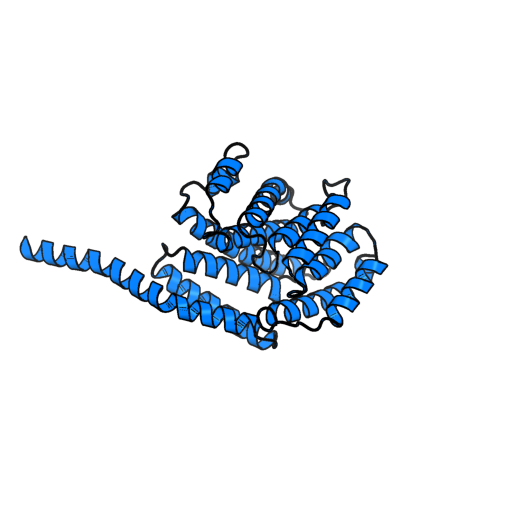17.722 1.00 63.59 91 PHE A O 1
ATOM 720 N N . ASP A 1 92 ? 1.458 7.875 18.580 1.00 64.44 92 ASP A N 1
ATOM 721 C CA . ASP A 1 92 ? 1.270 8.388 19.931 1.00 64.44 92 ASP A CA 1
ATOM 722 C C . ASP A 1 92 ? 1.860 9.804 19.992 1.00 64.44 92 ASP A C 1
ATOM 724 O O . ASP A 1 92 ? 3.074 9.978 19.866 1.00 64.44 92 ASP A O 1
ATOM 728 N N . GLU A 1 93 ? 1.003 10.816 20.143 1.00 58.12 93 GLU A N 1
ATOM 729 C CA . GLU A 1 93 ? 1.409 12.225 20.238 1.00 58.12 93 GLU A CA 1
ATOM 730 C C . GLU A 1 93 ? 2.282 12.504 21.476 1.00 58.12 93 GLU A C 1
ATOM 732 O O . GLU A 1 93 ? 3.017 13.493 21.507 1.00 58.12 93 GLU A O 1
ATOM 737 N N . PHE A 1 94 ? 2.264 11.614 22.476 1.00 59.22 94 PHE A N 1
ATOM 738 C CA . PHE A 1 94 ? 3.096 11.704 23.675 1.00 59.22 94 PHE A CA 1
ATOM 739 C C . PHE A 1 94 ? 4.459 11.000 23.525 1.00 59.22 94 PHE A C 1
ATOM 741 O O . PHE A 1 94 ? 5.331 11.155 24.389 1.00 59.22 94 PHE A O 1
ATOM 748 N N . ASP A 1 95 ? 4.700 10.273 22.424 1.00 67.56 95 ASP A N 1
ATOM 749 C CA . ASP A 1 95 ? 6.012 9.697 22.111 1.00 67.56 95 ASP A CA 1
ATOM 750 C C . ASP A 1 95 ? 6.938 10.776 21.530 1.00 67.56 95 ASP A C 1
ATOM 752 O O . ASP A 1 95 ? 6.778 11.224 20.393 1.00 67.56 95 ASP A O 1
ATOM 756 N N . ARG A 1 96 ? 7.978 11.160 22.284 1.00 62.16 96 ARG A N 1
ATOM 757 C CA . ARG A 1 96 ? 9.002 12.124 21.831 1.00 62.16 96 ARG A CA 1
ATOM 758 C C . ARG A 1 96 ? 9.756 11.683 20.570 1.00 62.16 96 ARG A C 1
ATOM 760 O O . ARG A 1 96 ? 10.347 12.529 19.907 1.00 62.16 96 ARG A O 1
ATOM 767 N N . ASN A 1 97 ? 9.749 10.393 20.232 1.00 75.62 97 ASN A N 1
ATOM 768 C CA . ASN A 1 97 ? 10.373 9.869 19.015 1.00 75.62 97 ASN A CA 1
ATOM 769 C C . ASN A 1 97 ? 9.408 9.794 17.816 1.00 75.62 97 ASN A C 1
ATOM 771 O O . ASN A 1 97 ? 9.817 9.346 16.741 1.00 75.62 97 ASN A O 1
ATOM 775 N N . SER A 1 98 ? 8.148 10.214 17.979 1.00 78.44 98 SER A N 1
ATOM 776 C CA . SER A 1 98 ? 7.100 10.121 16.952 1.00 78.44 98 SER A CA 1
ATOM 777 C C . SER A 1 98 ? 7.480 10.826 15.649 1.00 78.44 98 SER A C 1
ATOM 779 O O . SER A 1 98 ? 7.326 10.238 14.581 1.00 78.44 98 SER A O 1
ATOM 781 N N . GLU A 1 99 ? 8.066 12.025 15.716 1.00 82.69 99 GLU A N 1
ATOM 782 C CA . GLU A 1 99 ? 8.431 12.790 14.517 1.00 82.69 99 GLU A CA 1
ATOM 783 C C . GLU A 1 99 ? 9.539 12.104 13.703 1.00 82.69 99 GLU A C 1
ATOM 785 O O . GLU A 1 99 ? 9.438 11.979 12.483 1.00 82.69 99 GLU A O 1
ATOM 790 N N . PHE A 1 100 ? 10.577 11.573 14.360 1.00 86.00 100 PHE A N 1
ATOM 791 C CA . PHE A 1 100 ? 11.638 10.839 13.661 1.00 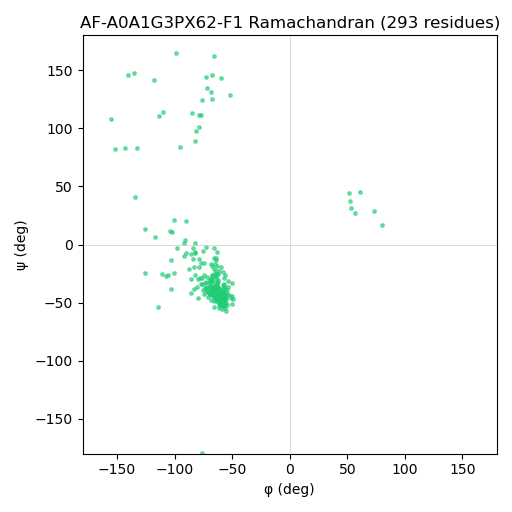86.00 100 PHE A CA 1
ATOM 792 C C . PHE A 1 100 ? 11.095 9.573 12.982 1.00 86.00 100 PHE A C 1
ATOM 794 O O . PHE A 1 100 ? 11.389 9.321 11.811 1.00 86.00 100 PHE A O 1
ATOM 801 N N . LYS A 1 101 ? 10.257 8.804 13.692 1.00 88.12 101 LYS A N 1
ATOM 802 C CA . LYS A 1 101 ? 9.586 7.618 13.136 1.00 88.12 101 LYS A CA 1
ATOM 803 C C . LYS A 1 101 ? 8.701 7.990 11.946 1.00 88.12 101 LYS A C 1
ATOM 805 O O . LYS A 1 101 ? 8.748 7.326 10.913 1.00 88.12 101 LYS A O 1
ATOM 810 N N . LYS A 1 102 ? 7.941 9.081 12.055 1.00 90.12 102 LYS A N 1
ATOM 811 C CA . LYS A 1 102 ? 7.096 9.600 10.978 1.00 90.12 102 LYS A CA 1
ATOM 812 C C . LYS A 1 102 ? 7.912 9.954 9.738 1.00 90.12 102 LYS A C 1
ATOM 814 O O . LYS A 1 102 ? 7.566 9.507 8.647 1.00 90.12 102 LYS A O 1
ATOM 819 N N . GLN A 1 103 ? 9.024 10.676 9.884 1.00 91.12 103 GLN A N 1
ATOM 820 C CA . GLN A 1 103 ? 9.901 10.989 8.749 1.00 91.12 103 GLN A CA 1
ATOM 821 C C . GLN A 1 103 ? 10.498 9.729 8.111 1.00 91.12 103 GLN A C 1
ATOM 823 O O . GLN A 1 103 ? 10.587 9.648 6.886 1.00 91.12 103 GLN A O 1
ATOM 828 N N . GLN A 1 104 ? 10.845 8.718 8.913 1.00 92.81 104 GLN A N 1
ATOM 829 C CA . GLN A 1 104 ? 11.301 7.426 8.399 1.00 92.81 104 GLN A CA 1
ATOM 830 C C . GLN A 1 104 ? 10.206 6.719 7.585 1.00 92.81 104 GLN A C 1
ATOM 832 O O . GLN A 1 104 ? 10.474 6.240 6.485 1.00 92.81 104 GLN A O 1
ATOM 837 N N . ILE A 1 105 ? 8.969 6.679 8.081 1.00 94.88 105 ILE A N 1
ATOM 838 C CA . ILE A 1 105 ? 7.823 6.096 7.367 1.00 94.88 105 ILE A CA 1
ATOM 839 C C . ILE A 1 105 ? 7.586 6.828 6.039 1.00 94.88 105 ILE A C 1
ATOM 841 O O . ILE A 1 105 ? 7.503 6.195 4.983 1.00 94.88 105 ILE A O 1
ATOM 845 N N . LEU A 1 106 ? 7.561 8.164 6.070 1.00 95.25 106 LEU A N 1
ATOM 846 C CA . LEU A 1 106 ? 7.389 8.989 4.874 1.00 95.25 106 LEU A CA 1
ATOM 847 C C . LEU A 1 106 ? 8.500 8.755 3.847 1.00 95.25 106 LEU A C 1
ATOM 849 O O . LEU A 1 106 ? 8.213 8.656 2.657 1.00 95.25 106 LEU A O 1
ATOM 853 N N . ASP A 1 107 ? 9.757 8.626 4.275 1.00 97.31 107 ASP A N 1
ATOM 854 C CA . ASP A 1 107 ? 10.873 8.310 3.380 1.00 97.31 107 ASP A CA 1
ATOM 855 C C . ASP A 1 107 ? 10.684 6.963 2.659 1.00 97.31 107 ASP A C 1
ATOM 857 O O . ASP A 1 107 ? 10.873 6.869 1.442 1.00 97.31 107 ASP A O 1
ATOM 861 N N . PHE A 1 108 ? 10.257 5.916 3.369 1.00 98.19 108 PHE A N 1
ATOM 862 C CA . PHE A 1 108 ? 10.012 4.612 2.750 1.00 98.19 108 PHE A CA 1
ATOM 863 C C . PHE A 1 108 ? 8.829 4.646 1.766 1.00 98.19 108 PHE A C 1
ATOM 865 O O . PHE A 1 108 ? 8.947 4.109 0.658 1.00 98.19 108 PHE A O 1
ATOM 872 N N . TYR A 1 109 ? 7.718 5.309 2.107 1.00 98.38 109 TYR A N 1
ATOM 873 C CA . TYR A 1 109 ? 6.599 5.474 1.170 1.00 98.38 109 TYR A CA 1
ATOM 874 C C . TYR A 1 109 ? 6.986 6.317 -0.050 1.00 98.38 109 TYR A C 1
ATOM 876 O O . TYR A 1 109 ? 6.665 5.942 -1.178 1.00 98.38 109 TYR A O 1
ATOM 884 N N . ARG A 1 110 ? 7.775 7.382 0.128 1.00 98.25 110 ARG A N 1
ATOM 885 C CA . ARG A 1 110 ? 8.313 8.184 -0.984 1.00 98.25 110 ARG A CA 1
ATOM 886 C C . ARG A 1 110 ? 9.232 7.378 -1.893 1.00 98.25 110 ARG A C 1
ATOM 888 O O . ARG A 1 110 ? 9.158 7.534 -3.111 1.00 98.25 110 ARG A O 1
ATOM 895 N N . ARG A 1 111 ? 10.059 6.479 -1.348 1.00 98.69 111 ARG A N 1
ATOM 896 C CA . ARG A 1 111 ? 10.871 5.552 -2.156 1.00 98.69 111 ARG A CA 1
ATOM 897 C C . ARG A 1 111 ? 10.009 4.556 -2.927 1.00 98.69 111 ARG A C 1
ATOM 899 O O . ARG A 1 111 ? 10.253 4.346 -4.113 1.00 98.69 111 ARG A O 1
ATOM 906 N N . SER A 1 112 ? 8.965 4.008 -2.305 1.00 98.81 112 SER A N 1
ATOM 907 C CA . SER A 1 112 ? 7.987 3.158 -2.999 1.00 98.81 112 SER A CA 1
ATOM 908 C C . SER A 1 112 ? 7.332 3.897 -4.177 1.00 98.81 112 SER A C 1
ATOM 910 O O . SER A 1 112 ? 7.389 3.425 -5.316 1.00 98.81 112 SER A O 1
ATOM 912 N N . LYS A 1 113 ? 6.824 5.111 -3.928 1.00 98.62 113 LYS A N 1
ATOM 913 C CA . LYS A 1 113 ? 6.246 6.015 -4.933 1.00 98.62 113 LYS A CA 1
ATOM 914 C C . LYS A 1 113 ? 7.232 6.335 -6.054 1.00 98.62 113 LYS A C 1
ATOM 916 O O . LYS A 1 113 ? 6.869 6.272 -7.228 1.00 98.62 113 LYS A O 1
ATOM 921 N N . TYR A 1 114 ? 8.485 6.637 -5.710 1.00 98.44 114 TYR A N 1
ATOM 922 C CA . TYR A 1 114 ? 9.555 6.910 -6.668 1.00 98.44 114 TYR A CA 1
ATOM 923 C C . TYR A 1 114 ? 9.763 5.736 -7.628 1.00 98.44 114 TYR A C 1
ATOM 925 O O . TYR A 1 114 ? 9.709 5.928 -8.841 1.00 98.44 114 TYR A O 1
ATOM 933 N N . PHE A 1 115 ? 9.946 4.517 -7.118 1.00 98.69 115 PHE A N 1
ATOM 934 C CA . PHE A 1 115 ? 10.172 3.354 -7.976 1.00 98.69 115 PHE A CA 1
ATOM 935 C C . PHE A 1 115 ? 8.940 2.989 -8.815 1.00 98.69 115 PHE A C 1
ATOM 937 O O . PHE A 1 115 ? 9.082 2.592 -9.973 1.00 98.69 115 PHE A O 1
ATOM 944 N N . ALA A 1 116 ? 7.731 3.204 -8.291 1.00 98.69 116 ALA A N 1
ATOM 945 C CA . ALA A 1 116 ? 6.501 3.028 -9.056 1.00 98.69 116 ALA A CA 1
ATOM 946 C C . ALA A 1 116 ? 6.411 4.026 -10.226 1.00 98.69 116 ALA A C 1
ATOM 948 O O . ALA A 1 116 ? 6.096 3.647 -11.357 1.00 98.69 116 ALA A O 1
ATOM 949 N N . LEU A 1 117 ? 6.763 5.294 -9.981 1.00 98.31 117 LEU A N 1
ATOM 950 C CA . LEU A 1 117 ? 6.861 6.318 -11.024 1.00 98.31 117 LEU A CA 1
ATOM 951 C C . LEU A 1 117 ? 7.951 5.992 -12.045 1.00 98.31 117 LEU A C 1
ATOM 953 O O . LEU A 1 117 ? 7.715 6.183 -13.235 1.00 98.31 117 LEU A O 1
ATOM 957 N N . GLN A 1 118 ? 9.107 5.470 -11.623 1.00 97.88 118 GLN A N 1
ATOM 958 C CA . GLN A 1 118 ? 10.150 5.007 -12.546 1.00 97.88 118 GLN A CA 1
ATOM 959 C C . GLN A 1 118 ? 9.623 3.896 -13.462 1.00 97.88 118 GLN A C 1
ATOM 961 O O . GLN A 1 118 ? 9.767 3.985 -14.682 1.00 97.88 118 GLN A O 1
ATOM 966 N N . ALA A 1 119 ? 8.942 2.889 -12.903 1.00 98.06 119 ALA A N 1
ATOM 967 C CA . ALA A 1 119 ? 8.361 1.792 -13.674 1.00 98.06 119 ALA A CA 1
ATOM 968 C C . ALA A 1 119 ? 7.375 2.290 -14.747 1.00 98.06 119 ALA A C 1
ATOM 970 O O . ALA A 1 119 ? 7.441 1.846 -15.896 1.00 98.06 119 ALA A O 1
ATOM 971 N N . LEU A 1 120 ? 6.499 3.236 -14.392 1.00 98.38 120 LEU A N 1
ATOM 972 C CA . LEU A 1 120 ? 5.535 3.834 -15.321 1.00 98.38 120 LEU A CA 1
ATOM 973 C C . LEU A 1 120 ? 6.217 4.757 -16.343 1.00 98.38 120 LEU A C 1
ATOM 975 O O . LEU A 1 120 ? 5.893 4.691 -17.526 1.00 98.38 120 LEU A O 1
ATOM 979 N N . SER A 1 121 ? 7.204 5.558 -15.931 1.00 97.50 121 SER A N 1
ATOM 980 C CA . SER A 1 121 ? 7.907 6.527 -16.793 1.00 97.50 121 SER A CA 1
ATOM 981 C C . SER A 1 121 ? 8.647 5.867 -17.956 1.00 97.50 121 SER A C 1
ATOM 983 O O . SER A 1 121 ? 8.755 6.443 -19.040 1.00 97.50 121 SER A O 1
ATOM 985 N N . LEU A 1 122 ? 9.116 4.630 -17.762 1.00 95.88 122 LEU A N 1
ATOM 986 C CA . LEU A 1 122 ? 9.764 3.830 -18.806 1.00 95.88 122 LEU A CA 1
ATOM 987 C C . LEU A 1 122 ? 8.828 3.505 -19.982 1.00 95.88 122 LEU A C 1
ATOM 989 O O . LEU A 1 122 ? 9.300 3.287 -21.098 1.00 95.88 122 LEU A O 1
ATOM 993 N N . LYS A 1 123 ? 7.511 3.487 -19.748 1.00 95.75 123 LYS A N 1
ATOM 994 C CA . LYS A 1 123 ? 6.476 3.288 -20.775 1.00 95.75 123 LYS A CA 1
ATOM 995 C C . LYS A 1 123 ? 5.742 4.586 -21.128 1.00 95.75 123 LYS A C 1
ATOM 997 O O . LYS A 1 123 ? 5.296 4.742 -22.263 1.00 95.75 123 LYS A O 1
ATOM 1002 N N . HIS A 1 124 ? 5.690 5.534 -20.193 1.00 97.06 124 HIS A N 1
ATOM 1003 C CA . HIS A 1 124 ? 4.901 6.763 -20.257 1.00 97.06 124 HIS A CA 1
ATOM 1004 C C . HIS A 1 124 ? 5.752 7.974 -19.856 1.00 97.06 124 HIS A C 1
ATOM 1006 O O . HIS A 1 124 ? 5.711 8.425 -18.717 1.00 97.06 124 HIS A O 1
ATOM 1012 N N . LYS A 1 125 ? 6.522 8.525 -20.801 1.00 93.31 125 LYS A N 1
ATOM 1013 C CA . LYS A 1 125 ? 7.568 9.539 -20.533 1.00 93.31 125 LYS A CA 1
ATOM 1014 C C . LYS A 1 125 ? 7.134 10.741 -19.677 1.00 93.31 125 LYS A C 1
ATOM 1016 O O . LYS A 1 125 ? 7.953 11.263 -18.932 1.00 93.31 125 LYS A O 1
ATOM 1021 N N . ASN A 1 126 ? 5.880 11.182 -19.791 1.00 93.94 126 ASN A N 1
ATOM 1022 C CA . ASN A 1 126 ? 5.359 12.361 -19.090 1.00 93.94 126 ASN A CA 1
ATOM 1023 C C . ASN A 1 126 ? 4.459 12.013 -17.894 1.00 93.94 126 ASN A C 1
ATOM 1025 O O . ASN A 1 126 ? 3.804 12.908 -17.363 1.00 93.94 126 ASN A O 1
ATOM 1029 N N . CYS A 1 127 ? 4.418 10.750 -17.445 1.00 94.38 127 CYS A N 1
ATOM 1030 C CA . CYS A 1 127 ? 3.415 10.297 -16.478 1.00 94.38 127 CYS A CA 1
ATOM 1031 C C . CYS A 1 127 ? 3.375 11.142 -15.204 1.00 94.38 127 CYS A C 1
ATOM 1033 O O . CYS A 1 127 ? 2.295 11.460 -14.722 1.00 94.38 127 CYS A O 1
ATOM 1035 N N . GLN A 1 128 ? 4.530 11.567 -14.682 1.00 94.75 128 GLN A N 1
ATOM 1036 C CA . GLN A 1 128 ? 4.572 12.412 -13.492 1.00 94.75 128 GLN A CA 1
ATOM 1037 C C . GLN A 1 128 ? 3.886 13.763 -13.737 1.00 94.75 128 GLN A C 1
ATOM 1039 O O . GLN A 1 128 ? 3.033 14.161 -12.954 1.00 94.75 128 GLN A O 1
ATOM 1044 N N . ALA A 1 129 ? 4.196 14.447 -14.840 1.00 96.38 129 ALA A N 1
ATOM 1045 C CA . ALA A 1 129 ? 3.563 15.723 -15.177 1.00 96.38 129 ALA A CA 1
ATOM 1046 C C . ALA A 1 129 ? 2.072 15.572 -15.530 1.00 96.38 129 ALA A C 1
ATOM 1048 O O . ALA A 1 129 ? 1.292 16.499 -15.319 1.00 96.38 129 ALA A O 1
ATOM 1049 N N . ASP A 1 130 ? 1.673 14.425 -16.077 1.00 97.69 130 ASP A N 1
ATOM 1050 C CA . ASP A 1 130 ? 0.278 14.140 -16.414 1.00 97.69 130 ASP A CA 1
ATOM 1051 C C . ASP A 1 130 ? -0.559 13.810 -15.172 1.00 97.69 130 ASP A C 1
ATOM 1053 O O . ASP A 1 130 ? -1.719 14.203 -15.109 1.00 97.69 130 ASP A O 1
ATOM 1057 N N . LEU A 1 131 ? 0.026 13.162 -14.158 1.00 97.38 131 LEU A N 1
ATOM 1058 C CA . LEU A 1 131 ? -0.632 12.882 -12.875 1.00 97.38 131 LEU A CA 1
ATOM 1059 C C . LEU A 1 131 ? -1.017 14.158 -12.119 1.00 97.38 131 LEU A C 1
ATOM 1061 O O . LEU A 1 131 ? -2.073 14.208 -11.497 1.00 97.38 131 LEU A O 1
ATOM 1065 N N . TYR A 1 132 ? -0.191 15.201 -12.195 1.00 96.50 132 TYR A N 1
ATOM 1066 C CA . TYR A 1 132 ? -0.459 16.481 -11.534 1.00 96.50 132 TYR A CA 1
ATOM 1067 C C . TYR A 1 132 ? -1.397 17.407 -12.322 1.00 96.50 132 TYR A C 1
ATOM 1069 O O . TYR A 1 132 ? -1.806 18.448 -11.808 1.00 96.50 132 TYR A O 1
ATOM 1077 N N . ASP A 1 133 ? -1.775 17.044 -13.549 1.00 97.19 133 ASP A N 1
ATOM 1078 C CA . ASP A 1 133 ? -2.609 17.879 -14.407 1.00 97.19 133 ASP A CA 1
ATOM 1079 C C . ASP A 1 133 ? -4.010 17.289 -14.582 1.00 97.19 133 ASP A C 1
ATOM 1081 O O . ASP A 1 133 ? -4.209 16.258 -15.229 1.00 97.19 133 ASP A O 1
ATOM 1085 N N . LYS A 1 134 ? -5.012 18.002 -14.056 1.00 95.25 134 LYS A N 1
ATOM 1086 C CA . LYS A 1 134 ? -6.426 17.600 -14.099 1.00 95.25 134 LYS A CA 1
ATOM 1087 C C . LYS A 1 134 ? -6.955 17.354 -15.516 1.00 95.25 134 LYS A C 1
ATOM 1089 O O . LYS A 1 134 ? -7.900 16.590 -15.671 1.00 95.25 134 LYS A O 1
ATOM 1094 N N . THR A 1 135 ? -6.370 17.980 -16.536 1.00 96.06 135 THR A N 1
ATOM 1095 C CA . THR A 1 135 ? -6.783 17.826 -17.939 1.00 96.06 135 THR A CA 1
ATOM 1096 C C . THR A 1 135 ? -6.104 16.646 -18.637 1.00 96.06 135 THR A C 1
ATOM 1098 O O . THR A 1 135 ? -6.622 16.151 -19.638 1.00 96.06 135 THR A O 1
ATOM 1101 N N . ARG A 1 136 ? -4.955 16.176 -18.127 1.00 97.56 136 ARG A N 1
ATOM 1102 C CA . ARG A 1 136 ? -4.157 15.108 -18.758 1.00 97.56 136 ARG A CA 1
ATOM 1103 C C . ARG A 1 136 ? -4.217 13.773 -18.028 1.00 97.56 136 ARG A C 1
ATOM 1105 O O . ARG A 1 136 ? -4.088 12.747 -18.696 1.00 97.56 136 ARG A O 1
ATOM 1112 N N . ILE A 1 137 ? -4.463 13.764 -16.717 1.00 98.12 137 ILE A N 1
ATOM 1113 C CA . ILE A 1 137 ? -4.451 12.540 -15.904 1.00 98.12 137 ILE A CA 1
ATOM 1114 C C . ILE A 1 137 ? -5.350 11.440 -16.474 1.00 98.12 137 ILE A C 1
ATOM 1116 O O . ILE A 1 137 ? -4.916 10.299 -16.576 1.00 98.12 137 ILE A O 1
ATOM 1120 N N . ASP A 1 138 ? -6.566 11.763 -16.921 1.00 97.31 138 ASP A N 1
ATOM 1121 C CA . ASP A 1 138 ? -7.507 10.747 -17.409 1.00 97.31 138 ASP A CA 1
ATOM 1122 C C . ASP A 1 138 ? -7.014 10.106 -18.708 1.00 97.31 138 ASP A C 1
ATOM 1124 O O . ASP A 1 138 ? -7.097 8.890 -18.883 1.00 97.31 138 ASP A O 1
ATOM 1128 N N . LYS A 1 139 ? -6.417 10.908 -19.596 1.00 97.62 139 LYS A N 1
ATOM 1129 C CA . LYS A 1 139 ? -5.789 10.415 -20.824 1.00 97.62 139 LYS A CA 1
ATOM 1130 C C . LYS A 1 139 ? -4.569 9.548 -20.515 1.00 97.62 139 LYS A C 1
ATOM 1132 O O . LYS A 1 139 ? -4.395 8.511 -21.153 1.00 97.62 139 LYS A O 1
ATOM 1137 N N . PHE A 1 140 ? -3.746 9.955 -19.548 1.00 98.00 140 PHE A N 1
ATOM 1138 C CA . PHE A 1 140 ? -2.619 9.151 -19.085 1.00 98.00 140 PHE A CA 1
ATOM 1139 C C . PHE A 1 140 ? -3.100 7.810 -18.518 1.00 98.00 140 PHE A C 1
ATOM 1141 O O . PHE A 1 140 ? -2.658 6.765 -18.988 1.00 98.00 140 PHE A O 1
ATOM 1148 N N . LEU A 1 141 ? -4.055 7.815 -17.587 1.00 98.06 141 LEU A N 1
ATOM 1149 C CA . LEU A 1 141 ? -4.585 6.594 -16.983 1.00 98.06 141 LEU A CA 1
ATOM 1150 C C . LEU A 1 141 ? -5.178 5.664 -18.045 1.00 98.06 141 LEU A C 1
ATOM 1152 O O . LEU A 1 141 ? -4.840 4.488 -18.069 1.00 98.06 141 LEU A O 1
ATOM 1156 N N . LEU A 1 142 ? -5.947 6.176 -19.010 1.00 97.31 142 LEU A N 1
ATOM 1157 C CA . LEU A 1 142 ? -6.461 5.364 -20.123 1.00 97.31 142 LEU A CA 1
ATOM 1158 C C . LEU A 1 142 ? -5.365 4.677 -20.961 1.00 97.31 142 LEU A C 1
ATOM 1160 O O . LEU A 1 142 ? -5.644 3.666 -21.603 1.00 97.31 142 LEU A O 1
ATOM 1164 N N . SER A 1 143 ? -4.135 5.198 -20.959 1.00 97.25 143 SER A N 1
ATOM 1165 C CA . SER A 1 143 ? -2.993 4.573 -21.639 1.00 97.25 143 SER A CA 1
ATOM 1166 C C . SER A 1 143 ? -2.300 3.475 -20.819 1.00 97.25 143 SER A C 1
ATOM 1168 O O . SER A 1 143 ? -1.616 2.632 -21.406 1.00 97.25 143 SER A O 1
ATOM 1170 N N . VAL A 1 144 ? -2.499 3.442 -19.494 1.00 97.88 144 VAL A N 1
ATOM 1171 C CA . VAL A 1 144 ? -1.927 2.436 -18.586 1.00 97.88 144 VAL A CA 1
ATOM 1172 C C . VAL A 1 144 ? -2.690 1.119 -18.720 1.00 97.88 144 VAL A C 1
ATOM 1174 O O . VAL A 1 144 ? -3.909 1.068 -18.538 1.00 97.88 144 VAL A O 1
ATOM 1177 N N . LYS A 1 145 ? -1.965 0.038 -19.023 1.00 94.88 145 LYS A N 1
ATOM 1178 C CA . LYS A 1 145 ? -2.532 -1.294 -19.304 1.00 94.88 145 LYS A CA 1
ATOM 1179 C C . LYS A 1 145 ? -2.464 -2.220 -18.088 1.00 94.88 145 LYS A C 1
ATOM 1181 O O . LYS A 1 145 ? -1.642 -2.024 -17.203 1.00 94.88 145 LYS A O 1
ATOM 1186 N N . ASN A 1 146 ? -3.221 -3.322 -18.116 1.00 96.19 146 ASN A N 1
ATOM 1187 C CA . ASN A 1 146 ? -3.184 -4.372 -17.082 1.00 96.19 146 ASN A CA 1
ATOM 1188 C C . ASN A 1 146 ? -1.761 -4.926 -16.806 1.00 96.19 146 ASN A C 1
ATOM 1190 O O . ASN A 1 146 ? -1.409 -5.211 -15.670 1.00 96.19 146 ASN A O 1
ATOM 1194 N N . SER A 1 147 ? -0.870 -4.970 -17.806 1.00 95.75 147 SER A N 1
ATOM 1195 C CA . SER A 1 147 ? 0.543 -5.357 -17.594 1.00 95.75 147 SER A CA 1
ATOM 1196 C C . SER A 1 147 ? 1.345 -4.409 -16.679 1.00 95.75 147 SER A C 1
ATOM 1198 O O . SER A 1 147 ? 2.525 -4.641 -16.429 1.00 95.75 147 SER A O 1
ATOM 1200 N N . GLU A 1 148 ? 0.748 -3.289 -16.274 1.00 97.50 148 GLU A N 1
ATOM 1201 C CA . GLU A 1 148 ? 1.330 -2.238 -15.436 1.00 97.50 148 GLU A CA 1
ATOM 1202 C C . GLU A 1 148 ? 0.584 -2.096 -14.100 1.00 97.50 148 GLU A C 1
ATOM 1204 O O . GLU A 1 148 ? 0.897 -1.191 -13.327 1.00 97.50 148 GLU A O 1
ATOM 1209 N N . SER A 1 149 ? -0.374 -2.988 -13.809 1.00 97.75 149 SER A N 1
ATOM 1210 C CA . SER A 1 149 ? -1.209 -2.936 -12.603 1.00 97.75 149 SER A CA 1
ATOM 1211 C C . SER A 1 149 ? -0.397 -2.925 -11.316 1.00 97.75 149 SER A C 1
ATOM 1213 O O . SER A 1 149 ? -0.722 -2.168 -10.411 1.00 97.75 149 SER A O 1
ATOM 1215 N N . GLU A 1 150 ? 0.700 -3.686 -11.247 1.00 98.00 150 GLU A N 1
ATOM 1216 C CA . GLU A 1 150 ? 1.595 -3.676 -10.084 1.00 98.00 150 GLU A CA 1
ATOM 1217 C C . GLU A 1 150 ? 2.181 -2.281 -9.834 1.00 98.00 150 GLU A C 1
ATOM 1219 O O . GLU A 1 150 ? 2.033 -1.738 -8.741 1.00 98.00 150 GLU A O 1
ATOM 1224 N N . ALA A 1 151 ? 2.789 -1.660 -10.848 1.00 98.44 151 ALA A N 1
ATOM 1225 C CA . ALA A 1 151 ? 3.362 -0.324 -10.707 1.00 98.44 151 ALA A CA 1
ATOM 1226 C C . ALA A 1 151 ? 2.291 0.723 -10.364 1.00 98.44 151 ALA A C 1
ATOM 1228 O O . ALA A 1 151 ? 2.500 1.553 -9.482 1.00 98.44 151 ALA A O 1
ATOM 1229 N N . LEU A 1 152 ? 1.128 0.667 -11.019 1.00 98.69 152 LEU A N 1
ATOM 1230 C CA . LEU A 1 152 ? 0.030 1.595 -10.756 1.00 98.69 152 LEU A CA 1
ATOM 1231 C C . LEU A 1 152 ? -0.535 1.435 -9.338 1.00 98.69 152 LEU A C 1
ATOM 1233 O O . LEU A 1 152 ? -0.782 2.432 -8.659 1.00 98.69 152 LEU A O 1
ATOM 1237 N N . PHE A 1 153 ? -0.730 0.196 -8.883 1.00 98.81 153 PHE A N 1
ATOM 1238 C CA . PHE A 1 153 ? -1.217 -0.081 -7.540 1.00 98.81 153 PHE A CA 1
ATOM 1239 C C . PHE A 1 153 ? -0.231 0.411 -6.487 1.00 98.81 153 PHE A C 1
ATOM 1241 O O . PHE A 1 153 ? -0.644 1.125 -5.580 1.00 98.81 153 PHE A O 1
ATOM 1248 N N . TRP A 1 154 ? 1.060 0.089 -6.609 1.00 98.81 154 TRP A N 1
ATOM 1249 C CA . TRP A 1 154 ? 2.046 0.520 -5.615 1.00 98.81 154 TRP A CA 1
ATOM 1250 C C . TRP A 1 154 ? 2.288 2.027 -5.647 1.00 98.81 154 TRP A C 1
ATOM 1252 O O . TRP A 1 154 ? 2.517 2.603 -4.587 1.00 98.81 154 TRP A O 1
ATOM 1262 N N . LEU A 1 155 ? 2.135 2.694 -6.798 1.00 98.81 155 LEU A N 1
ATOM 1263 C CA . LEU A 1 155 ? 2.060 4.158 -6.860 1.00 98.81 155 LEU A CA 1
ATOM 1264 C C . LEU A 1 155 ? 0.869 4.690 -6.052 1.00 98.81 155 LEU A C 1
ATOM 1266 O O . LEU A 1 155 ? 1.033 5.583 -5.228 1.00 98.81 155 LEU A O 1
ATOM 1270 N N . CYS A 1 156 ? -0.323 4.141 -6.285 1.00 98.75 156 CYS A N 1
ATOM 1271 C CA . CYS A 1 156 ? -1.539 4.541 -5.586 1.00 98.75 156 CYS A CA 1
ATOM 1272 C C . CYS A 1 156 ? -1.432 4.311 -4.073 1.00 98.75 156 CYS A C 1
ATOM 1274 O O . CYS A 1 156 ? -1.663 5.233 -3.297 1.00 98.75 156 CYS A O 1
ATOM 1276 N N . PHE A 1 157 ? -1.032 3.106 -3.666 1.00 98.75 157 PHE A N 1
ATOM 1277 C CA . PHE A 1 157 ? -0.880 2.708 -2.273 1.00 98.75 157 PHE A CA 1
ATOM 1278 C C . PHE A 1 157 ? 0.128 3.598 -1.546 1.00 98.75 157 PHE A C 1
ATOM 1280 O O . PHE A 1 157 ? -0.208 4.211 -0.540 1.00 98.75 157 PHE A O 1
ATOM 1287 N N . SER A 1 158 ? 1.352 3.705 -2.071 1.00 98.56 158 SER A N 1
ATOM 1288 C CA . SER A 1 158 ? 2.422 4.475 -1.426 1.00 98.56 158 SER A CA 1
ATOM 1289 C C . SER A 1 158 ? 2.074 5.955 -1.291 1.00 98.56 158 SER A C 1
ATOM 1291 O O . SER A 1 158 ? 2.339 6.553 -0.253 1.00 98.56 158 SER A O 1
ATOM 1293 N N . TRP A 1 159 ? 1.424 6.533 -2.302 1.00 98.25 159 TRP A N 1
ATOM 1294 C CA . TRP A 1 159 ? 0.995 7.925 -2.269 1.00 98.25 159 TRP A CA 1
ATOM 1295 C C . TRP A 1 159 ? -0.197 8.142 -1.324 1.00 98.25 159 TRP A C 1
ATOM 1297 O O . TRP A 1 159 ? -0.208 9.114 -0.574 1.00 98.25 159 TRP A O 1
ATOM 1307 N N . ALA A 1 160 ? -1.163 7.219 -1.285 1.00 97.19 160 ALA A N 1
ATOM 1308 C CA . ALA A 1 160 ? -2.249 7.260 -0.306 1.00 97.19 160 ALA A CA 1
ATOM 1309 C C . ALA A 1 160 ? -1.705 7.190 1.127 1.00 97.19 160 ALA A C 1
ATOM 1311 O O . ALA A 1 160 ? -2.107 7.987 1.969 1.00 97.19 160 ALA A O 1
ATOM 1312 N N . MET A 1 161 ? -0.752 6.291 1.388 1.00 95.81 161 MET A N 1
ATOM 1313 C CA . MET A 1 161 ? -0.131 6.162 2.704 1.00 95.81 161 MET A CA 1
ATOM 1314 C C . MET A 1 161 ? 0.704 7.391 3.076 1.00 95.81 161 MET A C 1
ATOM 1316 O O . MET A 1 161 ? 0.579 7.868 4.196 1.00 95.81 161 MET A O 1
ATOM 1320 N N . GLU A 1 162 ? 1.467 7.974 2.142 1.00 94.88 162 GLU A N 1
ATOM 1321 C CA . GLU A 1 162 ? 2.176 9.246 2.366 1.00 94.88 162 GLU A CA 1
ATOM 1322 C C . GLU A 1 162 ? 1.216 10.360 2.837 1.00 94.88 162 GLU A C 1
ATOM 1324 O O . GLU A 1 162 ? 1.527 11.086 3.787 1.00 94.88 162 GLU A O 1
ATOM 1329 N N . ILE A 1 163 ? 0.030 10.454 2.220 1.00 93.44 163 ILE A N 1
ATOM 1330 C CA . ILE A 1 163 ? -1.009 11.421 2.602 1.00 93.44 163 ILE A CA 1
ATOM 1331 C C . ILE A 1 163 ? -1.650 11.049 3.943 1.00 93.44 163 ILE A C 1
ATOM 1333 O O . ILE A 1 163 ? -1.806 11.913 4.798 1.00 93.44 163 ILE A O 1
ATOM 1337 N N . PHE A 1 164 ? -2.001 9.779 4.164 1.00 90.62 164 PHE A N 1
ATOM 1338 C CA . PHE A 1 164 ? -2.623 9.327 5.416 1.00 90.62 164 PHE A CA 1
ATOM 1339 C C . PHE A 1 164 ? -1.701 9.463 6.633 1.00 90.62 164 PHE A C 1
ATOM 1341 O O . PHE A 1 164 ? -2.186 9.633 7.748 1.00 90.62 164 PHE A O 1
ATOM 1348 N N . THR A 1 165 ? -0.385 9.421 6.431 1.00 90.44 165 THR A N 1
ATOM 1349 C CA . THR A 1 165 ? 0.619 9.711 7.462 1.00 90.44 165 THR A CA 1
ATOM 1350 C C . THR A 1 165 ? 0.740 11.216 7.764 1.00 90.44 165 THR A C 1
ATOM 1352 O O . THR A 1 165 ? 1.296 11.571 8.801 1.00 90.44 165 THR A O 1
ATOM 1355 N N . SER A 1 166 ? 0.213 12.093 6.898 1.00 88.06 166 SER A N 1
ATOM 1356 C CA . SER A 1 166 ? 0.354 13.559 6.972 1.00 88.06 166 SER A CA 1
ATOM 1357 C C . SER A 1 166 ? -0.982 14.286 6.742 1.00 88.06 166 SER A C 1
ATOM 1359 O O . SER A 1 166 ? -1.035 15.274 6.010 1.00 88.06 166 SER A O 1
ATOM 1361 N N . LEU A 1 167 ? -2.089 13.778 7.299 1.00 82.88 167 LEU A N 1
ATOM 1362 C CA . LEU A 1 167 ? -3.439 14.320 7.052 1.00 82.88 167 LEU A CA 1
ATOM 1363 C C . LEU A 1 167 ? -3.607 15.774 7.509 1.00 82.88 167 LEU A C 1
ATOM 1365 O O . LEU A 1 167 ? -4.482 16.478 7.012 1.00 82.88 167 LEU A O 1
ATOM 1369 N N . GLU A 1 168 ? -2.772 16.223 8.436 1.00 83.44 168 GLU A N 1
ATOM 1370 C CA . GLU A 1 168 ? -2.716 17.596 8.920 1.00 83.44 168 GLU A CA 1
ATOM 1371 C C . GLU A 1 168 ? -1.971 18.562 7.981 1.00 83.44 168 GLU A C 1
ATOM 1373 O O . GLU A 1 168 ? -2.094 19.773 8.152 1.00 83.44 168 GLU A O 1
ATOM 1378 N N . ASP A 1 169 ? -1.232 18.064 6.979 1.00 86.12 169 ASP A N 1
ATOM 1379 C CA . ASP A 1 169 ? -0.552 18.892 5.977 1.00 86.12 169 ASP A CA 1
ATOM 1380 C C . ASP A 1 169 ? -1.518 19.256 4.826 1.00 86.12 169 ASP A C 1
ATOM 1382 O O . ASP A 1 169 ? -1.882 18.393 4.014 1.00 86.12 169 ASP A O 1
ATOM 1386 N N . PRO A 1 170 ? -1.896 20.542 4.660 1.00 87.56 170 PRO A N 1
ATOM 1387 C CA . PRO A 1 170 ? -2.765 20.974 3.565 1.00 87.56 170 PRO A CA 1
ATOM 1388 C C . PRO A 1 170 ? -2.215 20.624 2.177 1.00 87.56 170 PRO A C 1
ATOM 1390 O O . PRO A 1 170 ? -2.987 20.407 1.237 1.00 87.56 170 PRO A O 1
ATOM 1393 N N . LYS A 1 171 ? -0.886 20.549 2.027 1.00 88.94 171 LYS A N 1
ATOM 1394 C CA . LYS A 1 171 ? -0.252 20.157 0.768 1.00 88.94 171 LYS A CA 1
ATOM 1395 C C . LYS A 1 171 ? -0.550 18.697 0.439 1.00 88.94 171 LYS A C 1
ATOM 1397 O O . LYS A 1 171 ? -0.911 18.414 -0.703 1.00 88.94 171 LYS A O 1
ATOM 1402 N N . ALA A 1 172 ? -0.469 17.797 1.418 1.00 86.75 172 ALA A N 1
ATOM 1403 C CA . ALA A 1 172 ? -0.814 16.389 1.240 1.00 86.75 172 ALA A CA 1
ATOM 1404 C C . ALA A 1 172 ? -2.293 16.227 0.845 1.00 86.75 172 ALA A C 1
ATOM 1406 O O . ALA A 1 172 ? -2.616 15.521 -0.112 1.00 86.75 172 ALA A O 1
ATOM 1407 N N . LEU A 1 173 ? -3.194 16.968 1.499 1.00 88.31 173 LEU A N 1
ATOM 1408 C CA . LEU A 1 173 ? -4.626 16.949 1.178 1.00 88.31 173 LEU A CA 1
ATOM 1409 C C . LEU A 1 173 ? -4.932 17.435 -0.249 1.00 88.31 173 LEU A C 1
ATOM 1411 O O . LEU A 1 173 ? -5.855 16.931 -0.892 1.00 88.31 173 LEU A O 1
ATOM 1415 N N . SER A 1 174 ? -4.142 18.374 -0.779 1.00 92.06 174 SER A N 1
ATOM 1416 C CA . SER A 1 174 ? -4.325 18.904 -2.138 1.00 92.06 174 SER A CA 1
ATOM 1417 C C . SER A 1 174 ? -4.112 17.863 -3.249 1.00 92.06 174 SER A C 1
ATOM 1419 O O . SER A 1 174 ? -4.568 18.068 -4.376 1.00 92.06 174 SER A O 1
ATOM 1421 N N . GLU A 1 175 ? -3.470 16.731 -2.938 1.00 94.50 175 GLU A N 1
ATOM 1422 C CA . GLU A 1 175 ? -3.170 15.641 -3.875 1.00 94.50 175 GLU A CA 1
ATOM 1423 C C . GLU A 1 175 ? -4.187 14.481 -3.801 1.00 94.50 175 GLU A C 1
ATOM 1425 O O . GLU A 1 175 ? -4.136 13.559 -4.614 1.00 94.50 175 GLU A O 1
ATOM 1430 N N . LEU A 1 176 ? -5.170 14.529 -2.891 1.00 93.62 176 LEU A N 1
ATOM 1431 C CA . LEU A 1 176 ? -6.149 13.449 -2.681 1.00 93.62 176 LEU A CA 1
ATOM 1432 C C . LEU A 1 176 ? -6.946 13.071 -3.939 1.00 93.62 176 LEU A C 1
ATOM 1434 O O . LEU A 1 176 ? -7.239 11.899 -4.164 1.00 93.62 176 LEU A O 1
ATOM 1438 N N . TRP A 1 177 ? -7.282 14.039 -4.789 1.00 95.25 177 TRP A N 1
ATOM 1439 C CA . TRP A 1 177 ? -7.992 13.775 -6.047 1.00 95.25 177 TRP A CA 1
ATOM 1440 C C . TRP A 1 177 ? -7.187 12.879 -7.010 1.00 95.25 177 TRP A C 1
ATOM 1442 O O . TRP A 1 177 ? -7.773 12.182 -7.839 1.00 95.25 177 TRP A O 1
ATOM 1452 N N . ILE A 1 178 ? -5.852 12.866 -6.899 1.00 98.00 178 ILE A N 1
ATOM 1453 C CA . ILE A 1 178 ? -4.983 11.981 -7.685 1.00 98.00 178 ILE A CA 1
ATOM 1454 C C . ILE A 1 178 ? -5.139 10.542 -7.192 1.00 98.00 178 ILE A C 1
ATOM 1456 O O . ILE A 1 178 ? -5.244 9.625 -8.007 1.00 98.00 178 ILE A O 1
ATOM 1460 N N . ILE A 1 179 ? -5.218 10.343 -5.871 1.00 97.88 179 ILE A N 1
ATOM 1461 C CA . ILE A 1 179 ? -5.405 9.021 -5.258 1.00 97.88 179 ILE A CA 1
ATOM 1462 C C . ILE A 1 179 ? -6.713 8.390 -5.713 1.00 97.88 179 ILE A C 1
ATOM 1464 O O . ILE A 1 179 ? -6.711 7.232 -6.122 1.00 97.88 179 ILE A O 1
ATOM 1468 N N . GLU A 1 180 ? -7.806 9.152 -5.701 1.00 97.88 180 GLU A N 1
ATOM 1469 C CA . GLU A 1 180 ? -9.104 8.665 -6.169 1.00 97.88 180 GLU A CA 1
ATOM 1470 C C . GLU A 1 180 ? -9.019 8.172 -7.622 1.00 97.88 180 GLU A C 1
ATOM 1472 O O . GLU A 1 180 ? -9.399 7.039 -7.921 1.00 97.88 180 GLU A O 1
ATOM 1477 N N . LYS A 1 181 ? -8.445 8.979 -8.524 1.00 98.56 181 LYS A N 1
ATOM 1478 C CA . LYS A 1 181 ? -8.290 8.613 -9.941 1.00 98.56 181 LYS A CA 1
ATOM 1479 C C . LYS A 1 181 ? -7.382 7.397 -10.138 1.00 98.56 181 LYS A C 1
ATOM 1481 O O . LYS A 1 181 ? -7.721 6.503 -10.917 1.00 98.56 181 LYS A O 1
ATOM 1486 N N . LEU A 1 182 ? -6.257 7.338 -9.425 1.00 98.75 182 LEU A N 1
ATOM 1487 C CA . LEU A 1 182 ? -5.342 6.196 -9.444 1.00 98.75 182 LEU A CA 1
ATOM 1488 C C . LEU A 1 182 ? -6.035 4.913 -8.973 1.00 98.75 182 LEU A C 1
ATOM 1490 O O . LEU A 1 182 ? -5.934 3.887 -9.644 1.00 98.75 182 LEU A O 1
ATOM 1494 N N . ALA A 1 183 ? -6.752 4.970 -7.850 1.00 98.69 183 ALA A N 1
ATOM 1495 C CA . ALA A 1 183 ? -7.400 3.810 -7.257 1.00 98.69 183 ALA A CA 1
ATOM 1496 C C . ALA A 1 183 ? -8.575 3.323 -8.115 1.00 98.69 183 ALA A C 1
ATOM 1498 O O . ALA A 1 183 ? -8.679 2.124 -8.377 1.00 98.69 183 ALA A O 1
ATOM 1499 N N . LEU A 1 184 ? -9.400 4.238 -8.641 1.00 98.69 184 LEU A N 1
ATOM 1500 C CA . LEU A 1 184 ? -10.468 3.907 -9.590 1.00 98.69 184 LEU A CA 1
ATOM 1501 C C . LEU A 1 184 ? -9.906 3.222 -10.838 1.00 98.69 184 LEU A C 1
ATOM 1503 O O . LEU A 1 184 ? -10.409 2.172 -11.240 1.00 98.69 184 LEU A O 1
ATOM 1507 N N . HIS A 1 185 ? -8.838 3.763 -11.432 1.00 98.56 185 HIS A N 1
ATOM 1508 C CA . HIS A 1 185 ? -8.234 3.147 -12.613 1.00 98.56 185 HIS A CA 1
ATOM 1509 C C . HIS A 1 185 ? -7.595 1.790 -12.303 1.00 98.56 185 HIS A C 1
ATOM 1511 O O . HIS A 1 185 ? -7.839 0.834 -13.036 1.00 98.56 185 HIS A O 1
ATOM 1517 N N . SER A 1 186 ? -6.855 1.684 -11.195 1.00 98.56 186 SER A N 1
ATOM 1518 C CA . SER A 1 186 ? -6.262 0.429 -10.715 1.00 98.56 186 SER A CA 1
ATOM 1519 C C . SER A 1 186 ? -7.324 -0.659 -10.542 1.00 98.56 186 SER A C 1
ATOM 1521 O O . SER A 1 186 ? -7.199 -1.750 -11.097 1.00 98.56 186 SER A O 1
ATOM 1523 N N . SER A 1 187 ? -8.447 -0.306 -9.910 1.00 98.38 187 SER A N 1
ATOM 1524 C CA . SER A 1 187 ? -9.585 -1.204 -9.705 1.00 98.38 187 SER A CA 1
ATOM 1525 C C . SER A 1 187 ? -10.271 -1.656 -10.998 1.00 98.38 187 SER A C 1
ATOM 1527 O O . SER A 1 187 ? -10.932 -2.688 -11.018 1.00 98.38 187 SER A O 1
ATOM 1529 N N . ARG A 1 188 ? -10.130 -0.896 -12.090 1.00 97.94 188 ARG A N 1
ATOM 1530 C CA . ARG A 1 188 ? -10.705 -1.234 -13.395 1.00 97.94 188 ARG A CA 1
ATOM 1531 C C . ARG A 1 188 ? -9.792 -2.148 -14.203 1.00 97.94 188 ARG A C 1
ATOM 1533 O O . ARG A 1 188 ? -10.289 -3.042 -14.880 1.00 97.94 188 ARG A O 1
ATOM 1540 N N . ILE A 1 189 ? -8.484 -1.886 -14.200 1.00 97.81 189 ILE A N 1
ATOM 1541 C CA . ILE A 1 189 ? -7.551 -2.636 -15.049 1.00 97.81 189 ILE A CA 1
ATOM 1542 C C . ILE A 1 189 ? -7.180 -3.991 -14.460 1.00 97.81 189 ILE A C 1
ATOM 1544 O O . ILE A 1 189 ? -6.901 -4.902 -15.233 1.00 97.81 189 ILE A O 1
ATOM 1548 N N . ASP A 1 190 ? -7.169 -4.131 -13.134 1.00 98.12 190 ASP A N 1
ATOM 1549 C CA . ASP A 1 190 ? -6.928 -5.397 -12.441 1.00 98.12 190 ASP A CA 1
ATOM 1550 C C . ASP A 1 190 ? -7.642 -5.400 -11.079 1.00 98.12 190 ASP A C 1
ATOM 1552 O O . ASP A 1 190 ? -7.043 -5.082 -10.048 1.00 98.12 190 ASP A O 1
ATOM 1556 N N . PRO A 1 191 ? -8.948 -5.715 -11.061 1.00 97.50 191 PRO A N 1
ATOM 1557 C CA . PRO A 1 191 ? -9.756 -5.621 -9.850 1.00 97.50 191 PRO A CA 1
ATOM 1558 C C . PRO A 1 191 ? -9.342 -6.620 -8.760 1.00 97.50 191 PRO A C 1
ATOM 1560 O O . PRO A 1 191 ? -9.648 -6.397 -7.592 1.00 97.50 191 PRO A O 1
ATOM 1563 N N . GLU A 1 192 ? -8.651 -7.709 -9.112 1.00 96.19 192 GLU A N 1
ATOM 1564 C CA . GLU A 1 192 ? -8.198 -8.735 -8.162 1.00 96.19 192 GLU A CA 1
ATOM 1565 C C . GLU A 1 192 ? -6.787 -8.469 -7.626 1.00 96.19 192 GLU A C 1
ATOM 1567 O O . GLU A 1 192 ? -6.369 -9.124 -6.661 1.00 96.19 192 GLU A O 1
ATOM 1572 N N . TYR A 1 193 ? -6.060 -7.502 -8.205 1.00 96.94 193 TYR A N 1
ATOM 1573 C CA . TYR A 1 193 ? -4.692 -7.201 -7.803 1.00 96.94 193 TYR A CA 1
ATOM 1574 C C . TYR A 1 193 ? -4.599 -6.983 -6.291 1.00 96.94 193 TYR A C 1
ATOM 1576 O O . TYR A 1 193 ? -5.350 -6.206 -5.693 1.00 96.94 193 TYR A O 1
ATOM 1584 N N . PHE A 1 194 ? -3.660 -7.699 -5.672 1.00 95.56 194 PHE A N 1
ATOM 1585 C CA . PHE A 1 194 ? -3.405 -7.651 -4.234 1.00 95.56 194 PHE A CA 1
ATOM 1586 C C . PHE A 1 194 ? -4.673 -7.858 -3.379 1.00 95.56 194 PHE A C 1
ATOM 1588 O O . PHE A 1 194 ? -4.907 -7.146 -2.406 1.00 95.56 194 PHE A O 1
ATOM 1595 N N . CYS A 1 195 ? -5.496 -8.845 -3.760 1.00 95.00 195 CYS A N 1
ATOM 1596 C CA . CYS A 1 195 ? -6.742 -9.222 -3.078 1.00 95.00 195 CYS A CA 1
ATOM 1597 C C . CYS A 1 195 ? -7.786 -8.093 -3.046 1.00 95.00 195 CYS A C 1
ATOM 1599 O O . CYS A 1 195 ? -8.379 -7.823 -1.999 1.00 95.00 195 CYS A O 1
ATOM 1601 N N . GLY A 1 196 ? -7.989 -7.418 -4.182 1.00 96.50 196 GLY A N 1
ATOM 1602 C CA . GLY A 1 196 ? -8.911 -6.282 -4.272 1.00 96.50 196 GLY A CA 1
ATOM 1603 C C . GLY A 1 196 ? -8.373 -5.019 -3.598 1.00 96.50 196 GLY A C 1
ATOM 1604 O O . GLY A 1 196 ? -9.142 -4.190 -3.104 1.00 96.50 196 GLY A O 1
ATOM 1605 N N . GLY A 1 197 ? -7.047 -4.859 -3.546 1.00 97.62 197 GLY A N 1
ATOM 1606 C CA . GLY A 1 197 ? -6.396 -3.795 -2.785 1.00 97.62 197 GLY A CA 1
ATOM 1607 C C . GLY A 1 197 ? -6.842 -2.389 -3.202 1.00 97.62 197 GLY A C 1
ATOM 1608 O O . GLY A 1 197 ? -6.976 -1.514 -2.350 1.00 97.62 197 GLY A O 1
ATOM 1609 N N . ALA A 1 198 ? -7.125 -2.163 -4.489 1.00 98.56 198 ALA A N 1
ATOM 1610 C CA . ALA A 1 198 ? -7.581 -0.860 -4.981 1.00 98.56 198 ALA A CA 1
ATOM 1611 C C . ALA A 1 198 ? -8.933 -0.441 -4.372 1.00 98.56 198 ALA A C 1
ATOM 1613 O O . ALA A 1 198 ? -9.123 0.728 -4.037 1.00 98.56 198 ALA A O 1
ATOM 1614 N N . PHE A 1 199 ? -9.845 -1.393 -4.149 1.00 98.81 199 PHE A N 1
ATOM 1615 C CA . PHE A 1 199 ? -11.107 -1.130 -3.454 1.00 98.81 199 PHE A CA 1
ATOM 1616 C C . PHE A 1 199 ? -10.889 -0.842 -1.971 1.00 98.81 199 PHE A C 1
ATOM 1618 O O . PHE A 1 199 ? -11.536 0.045 -1.426 1.00 98.81 199 PHE A O 1
ATOM 1625 N N . SER A 1 200 ? -9.926 -1.515 -1.333 1.00 98.50 200 SER A N 1
ATOM 1626 C CA . SER A 1 200 ? -9.529 -1.190 0.043 1.00 98.50 200 SER A CA 1
ATOM 1627 C C . SER A 1 200 ? -8.973 0.240 0.149 1.00 98.50 200 SER A C 1
ATOM 1629 O O . SER A 1 200 ? -9.328 0.967 1.072 1.00 98.50 200 SER A O 1
ATOM 1631 N N . ILE A 1 201 ? -8.173 0.695 -0.824 1.00 98.62 201 ILE A N 1
ATOM 1632 C CA . ILE A 1 201 ? -7.701 2.091 -0.874 1.00 98.62 201 ILE A CA 1
ATOM 1633 C C . ILE A 1 201 ? -8.878 3.061 -1.035 1.00 98.62 201 ILE A C 1
ATOM 1635 O O . ILE A 1 201 ? -8.924 4.067 -0.336 1.00 98.62 201 ILE A O 1
ATOM 1639 N N . LEU A 1 202 ? -9.851 2.763 -1.904 1.00 98.75 202 LEU A N 1
ATOM 1640 C CA . LEU A 1 202 ? -11.045 3.601 -2.080 1.00 98.75 202 LEU A CA 1
ATOM 1641 C C . LEU A 1 202 ? -11.928 3.636 -0.824 1.00 98.75 202 LEU A C 1
ATOM 1643 O O . LEU A 1 202 ? -12.435 4.697 -0.463 1.00 98.75 202 LEU A O 1
ATOM 1647 N N . ALA A 1 203 ? -12.071 2.510 -0.124 1.00 98.50 203 ALA A N 1
ATOM 1648 C CA . ALA A 1 203 ? -12.780 2.447 1.150 1.00 98.50 203 ALA A CA 1
ATOM 1649 C C . ALA A 1 203 ? -12.102 3.337 2.204 1.00 98.50 203 ALA A C 1
ATOM 1651 O O . ALA A 1 203 ? -12.772 4.140 2.851 1.00 98.50 203 ALA A O 1
ATOM 1652 N N . ALA A 1 204 ? -10.770 3.264 2.319 1.00 97.12 204 ALA A N 1
ATOM 1653 C CA . ALA A 1 204 ? -9.997 4.146 3.191 1.00 97.12 204 ALA A CA 1
ATOM 1654 C C . ALA A 1 204 ? -10.102 5.618 2.759 1.00 97.12 204 ALA A C 1
ATOM 1656 O O . ALA A 1 204 ? -10.308 6.487 3.595 1.00 97.12 204 ALA A O 1
ATOM 1657 N N . TYR A 1 205 ? -10.017 5.910 1.460 1.00 96.94 205 TYR A N 1
ATOM 1658 C CA . TYR A 1 205 ? -10.087 7.267 0.911 1.00 96.94 205 TYR A CA 1
ATOM 1659 C C . TYR A 1 205 ? -11.370 8.005 1.314 1.00 96.94 205 TYR A C 1
ATOM 1661 O O . TYR A 1 205 ? -11.317 9.173 1.718 1.00 96.94 205 TYR A O 1
ATOM 1669 N N . TRP A 1 206 ? -12.510 7.321 1.193 1.00 97.25 206 TRP A N 1
ATOM 1670 C CA . TRP A 1 206 ? -13.817 7.867 1.552 1.00 97.25 206 TRP A CA 1
ATOM 1671 C C . TRP A 1 206 ? -14.111 7.773 3.050 1.00 97.25 206 TRP A C 1
ATOM 1673 O O . TRP A 1 206 ? -14.880 8.586 3.553 1.00 97.25 206 TRP A O 1
ATOM 1683 N N . GLY A 1 207 ? -13.515 6.806 3.751 1.00 95.50 207 GLY A N 1
ATOM 1684 C CA . GLY A 1 207 ? -13.737 6.576 5.178 1.00 95.50 207 GLY A CA 1
ATOM 1685 C C . GLY A 1 207 ? -12.903 7.466 6.093 1.00 95.50 207 GLY A C 1
ATOM 1686 O O . GLY A 1 207 ? -13.414 7.939 7.098 1.00 95.50 207 GLY A O 1
ATOM 1687 N N . ALA A 1 208 ? -11.644 7.735 5.736 1.00 91.75 208 ALA A N 1
ATOM 1688 C CA . ALA A 1 208 ? -10.646 8.354 6.616 1.00 91.75 208 ALA A CA 1
ATOM 1689 C C . ALA A 1 208 ? -10.954 9.807 7.025 1.00 91.75 208 ALA A C 1
ATOM 1691 O O . ALA A 1 208 ? -10.184 10.416 7.763 1.00 91.75 208 ALA A O 1
ATOM 1692 N N . ARG A 1 209 ? -12.040 10.387 6.509 1.00 91.31 209 ARG A N 1
ATOM 1693 C CA . ARG A 1 209 ? -12.508 11.746 6.782 1.00 91.31 209 ARG A CA 1
ATOM 1694 C C . ARG A 1 209 ? -14.013 11.697 7.013 1.00 91.31 209 ARG A C 1
ATOM 1696 O O . ARG A 1 209 ? -14.702 10.889 6.396 1.00 91.31 209 ARG A O 1
ATOM 1703 N N . SER A 1 210 ? -14.524 12.579 7.866 1.00 89.38 210 SER A N 1
ATOM 1704 C CA . SER A 1 210 ? -15.970 12.751 8.023 1.00 89.38 210 SER A CA 1
ATOM 1705 C C . SER A 1 210 ? -16.597 13.319 6.746 1.00 89.38 210 SER A C 1
ATOM 1707 O O . SER A 1 210 ? -15.908 13.921 5.916 1.00 89.38 210 SER A O 1
ATOM 1709 N N . ASP A 1 211 ? -17.916 13.187 6.605 1.00 89.19 211 ASP A N 1
ATOM 1710 C CA . ASP A 1 211 ? -18.655 13.752 5.468 1.00 89.19 211 ASP A CA 1
ATOM 1711 C C . ASP A 1 211 ? -18.444 15.279 5.360 1.00 89.19 211 ASP A C 1
ATOM 1713 O O . ASP A 1 211 ? -18.307 15.822 4.264 1.00 89.19 211 ASP A O 1
ATOM 1717 N N . LEU A 1 212 ? -18.300 15.970 6.501 1.00 88.19 212 LEU A N 1
ATOM 1718 C CA . LEU A 1 212 ? -17.995 17.405 6.561 1.00 88.19 212 LEU A CA 1
ATOM 1719 C C . LEU A 1 212 ? -16.614 17.753 5.973 1.00 88.19 212 LEU A C 1
ATOM 1721 O O . LEU A 1 212 ? -16.426 18.844 5.440 1.00 88.19 212 LEU A O 1
ATOM 1725 N N . LEU A 1 213 ? -15.651 16.831 6.049 1.00 88.06 213 LEU A N 1
ATOM 1726 C CA . LEU A 1 213 ? -14.276 16.997 5.560 1.00 88.06 213 LEU A CA 1
ATOM 1727 C C . LEU A 1 213 ? -14.047 16.324 4.193 1.00 88.06 213 LEU A C 1
ATOM 1729 O O . LEU A 1 213 ? -12.911 16.036 3.801 1.00 88.06 213 LEU A O 1
ATOM 1733 N N . GLY A 1 214 ? -15.129 16.077 3.447 1.00 88.69 214 GLY A N 1
ATOM 1734 C CA . GLY A 1 214 ? -15.083 15.514 2.097 1.00 88.69 214 GLY A CA 1
ATOM 1735 C C . GLY A 1 214 ? -14.908 13.994 2.048 1.00 88.69 214 GLY A C 1
ATOM 1736 O O . GLY A 1 214 ? -14.528 13.464 1.002 1.00 88.69 214 GLY A O 1
ATOM 1737 N N . GLY A 1 215 ? -15.150 13.299 3.162 1.00 93.25 215 GLY A N 1
ATOM 1738 C CA . GLY A 1 215 ? -15.389 11.859 3.175 1.00 93.25 215 GLY A CA 1
ATOM 1739 C C . GLY A 1 215 ? -16.796 11.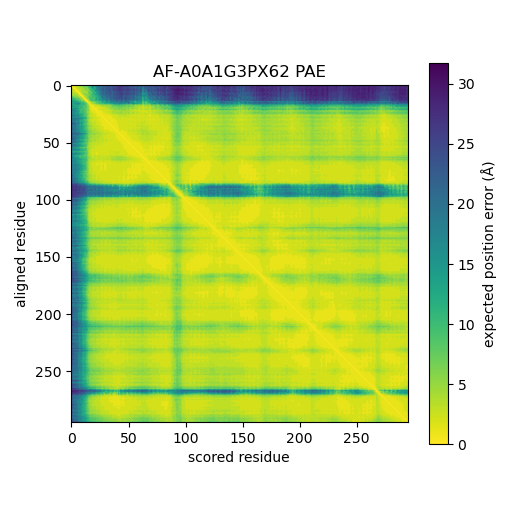499 2.696 1.00 93.25 215 GLY A C 1
ATOM 1740 O O . GLY A 1 215 ? -17.584 12.354 2.293 1.00 93.25 215 GLY A O 1
ATOM 1741 N N . SER A 1 216 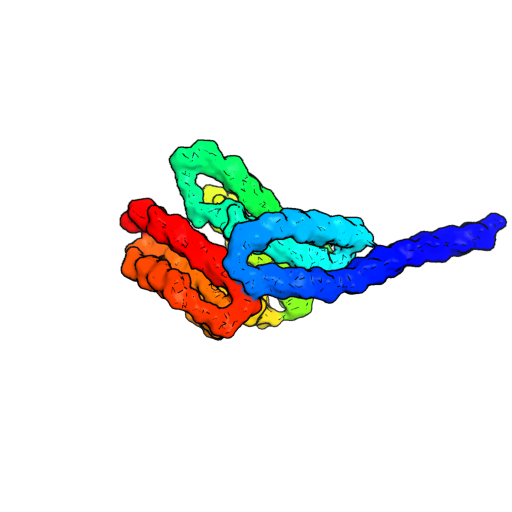? -17.096 10.204 2.691 1.00 96.38 216 SER A N 1
ATOM 1742 C CA . SER A 1 216 ? -18.443 9.701 2.429 1.00 96.38 216 SER A CA 1
ATOM 1743 C C . SER A 1 216 ? -18.613 8.329 3.061 1.00 96.38 216 SER A C 1
ATOM 1745 O O . SER A 1 216 ? -18.095 7.323 2.567 1.00 96.38 216 SER A O 1
ATOM 1747 N N . SER A 1 217 ? -19.390 8.291 4.141 1.00 92.38 217 SER A N 1
ATOM 1748 C CA . SER A 1 217 ? -19.778 7.062 4.835 1.00 92.38 217 SER A CA 1
ATOM 1749 C C . SER A 1 217 ? -20.334 5.995 3.884 1.00 92.38 217 SER A C 1
ATOM 1751 O O . SER A 1 217 ? -19.951 4.829 3.994 1.00 92.38 217 SER A O 1
ATOM 1753 N N . GLU A 1 218 ? -21.201 6.400 2.953 1.00 95.56 218 GLU A N 1
ATOM 1754 C CA . GLU A 1 218 ? -21.852 5.537 1.964 1.00 95.56 218 GLU A CA 1
ATOM 1755 C C . GLU A 1 218 ? -20.843 4.952 0.969 1.00 95.56 218 GLU A C 1
ATOM 1757 O O . GLU A 1 218 ? -20.722 3.730 0.865 1.00 95.56 218 GLU A O 1
ATOM 1762 N N . LYS A 1 219 ? -20.034 5.798 0.314 1.00 98.06 219 LYS A N 1
ATOM 1763 C CA . LYS A 1 219 ? -19.018 5.328 -0.642 1.00 98.06 219 LYS A CA 1
ATOM 1764 C C . LYS A 1 219 ? -17.970 4.445 0.025 1.00 98.06 219 LYS A C 1
ATOM 1766 O O . LYS A 1 219 ? -17.540 3.452 -0.556 1.00 98.06 219 LYS A O 1
ATOM 1771 N N . ALA A 1 220 ? -17.572 4.766 1.257 1.00 97.94 220 ALA A N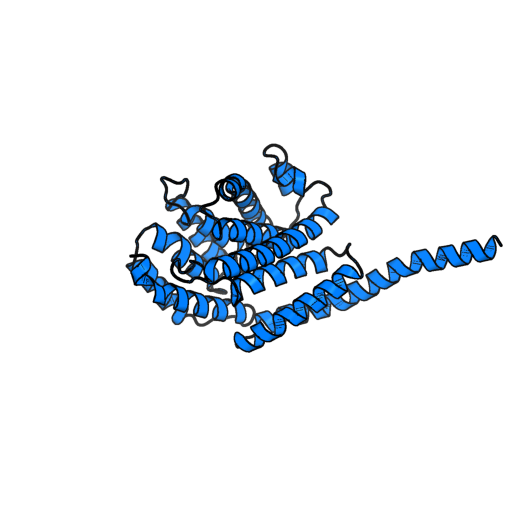 1
ATOM 1772 C CA . ALA A 1 220 ? -16.640 3.937 2.012 1.00 97.94 220 ALA A CA 1
ATOM 1773 C C . ALA A 1 220 ? -17.189 2.511 2.211 1.00 97.94 220 ALA A C 1
ATOM 1775 O O . ALA A 1 220 ? -16.450 1.539 2.056 1.00 97.94 220 ALA A O 1
ATOM 1776 N N . ARG A 1 221 ? -18.494 2.374 2.494 1.00 96.44 221 ARG A N 1
ATOM 1777 C CA . ARG A 1 221 ? -19.171 1.072 2.620 1.00 96.44 221 ARG A CA 1
ATOM 1778 C C . ARG A 1 221 ? -19.300 0.345 1.291 1.00 96.44 221 ARG A C 1
ATOM 1780 O O . ARG A 1 221 ? -19.044 -0.857 1.251 1.00 96.44 221 ARG A O 1
ATOM 1787 N N . GLU A 1 222 ? -19.645 1.056 0.223 1.00 98.31 222 GLU A N 1
ATOM 1788 C CA . GLU A 1 222 ? -19.703 0.495 -1.129 1.00 98.31 222 GLU A CA 1
ATOM 1789 C C . GLU A 1 222 ? -18.348 -0.113 -1.519 1.00 98.31 222 GLU A C 1
ATOM 1791 O O . GLU A 1 222 ? -18.257 -1.294 -1.862 1.00 98.31 222 GLU A O 1
ATOM 1796 N N . PHE A 1 223 ? -17.265 0.656 -1.388 1.00 98.62 223 PHE A N 1
ATOM 1797 C CA . PHE A 1 223 ? -15.932 0.175 -1.737 1.00 98.62 223 PHE A CA 1
ATOM 1798 C C . PHE A 1 223 ? -15.409 -0.898 -0.786 1.00 98.62 223 PHE A C 1
ATOM 1800 O O . PHE A 1 223 ? -14.715 -1.802 -1.241 1.00 98.62 223 PHE A O 1
ATOM 1807 N N . TYR A 1 224 ? -15.776 -0.871 0.498 1.00 98.19 224 TYR A N 1
ATOM 1808 C CA . TYR A 1 224 ? -15.488 -1.980 1.407 1.00 98.19 224 TYR A CA 1
ATOM 1809 C C . TYR A 1 224 ? -16.184 -3.273 0.956 1.00 98.19 224 TYR A C 1
ATOM 1811 O O . TYR A 1 224 ? -15.544 -4.322 0.901 1.00 98.19 224 TYR A O 1
ATOM 1819 N N . SER A 1 225 ? -17.456 -3.205 0.552 1.00 98.19 225 SER A N 1
ATOM 1820 C CA . SER A 1 225 ? -18.185 -4.362 0.018 1.00 98.19 225 SER A CA 1
ATOM 1821 C C . SER A 1 225 ? -17.522 -4.916 -1.246 1.00 98.19 225 SER A C 1
ATOM 1823 O O . SER A 1 225 ? -17.270 -6.118 -1.331 1.00 98.19 225 SER A O 1
ATOM 1825 N N . ARG A 1 226 ? -17.123 -4.040 -2.177 1.00 98.44 226 ARG A N 1
ATOM 1826 C CA . ARG A 1 226 ? -16.353 -4.443 -3.363 1.00 98.44 226 ARG A CA 1
ATOM 1827 C C . ARG A 1 226 ? -14.990 -5.031 -3.007 1.00 98.44 226 ARG A C 1
ATOM 1829 O O . ARG A 1 226 ? -14.555 -5.994 -3.629 1.00 98.44 226 ARG A O 1
ATOM 1836 N N . ALA A 1 227 ? -14.312 -4.486 -2.001 1.00 98.25 227 ALA A N 1
ATOM 1837 C CA . ALA A 1 227 ? -13.053 -5.044 -1.531 1.00 98.25 227 ALA A CA 1
ATOM 1838 C C . ALA A 1 227 ? -13.248 -6.486 -1.050 1.00 98.25 227 ALA A C 1
ATOM 1840 O O . ALA A 1 227 ? -12.468 -7.344 -1.441 1.00 98.25 227 ALA A O 1
ATOM 1841 N N . LEU A 1 228 ? -14.306 -6.779 -0.288 1.00 96.81 228 LEU A N 1
ATOM 1842 C CA . LEU A 1 228 ? -14.627 -8.145 0.143 1.00 96.81 228 LEU A CA 1
ATOM 1843 C C . LEU A 1 228 ? -14.936 -9.083 -1.036 1.00 96.81 228 LEU A C 1
ATOM 1845 O O . LEU A 1 228 ? -14.442 -10.211 -1.056 1.00 96.81 228 LEU A O 1
ATOM 1849 N N . GLU A 1 229 ? -15.695 -8.610 -2.029 1.00 97.31 229 GLU A N 1
ATOM 1850 C CA . GLU A 1 229 ? -16.037 -9.370 -3.241 1.00 97.31 229 GLU A CA 1
ATOM 1851 C C . GLU A 1 229 ? -14.778 -9.862 -3.976 1.00 97.31 229 GLU A C 1
ATOM 1853 O O . GLU A 1 229 ? -14.605 -11.064 -4.192 1.00 97.31 229 GLU A O 1
ATOM 1858 N N . TYR A 1 230 ? -13.857 -8.951 -4.304 1.00 96.44 230 TYR A N 1
ATOM 1859 C CA . TYR A 1 230 ? -12.633 -9.287 -5.044 1.00 96.44 230 TYR A CA 1
ATOM 1860 C C . TYR A 1 230 ? -11.542 -9.915 -4.168 1.00 96.44 230 TYR A C 1
ATOM 1862 O O . TYR A 1 230 ? -10.653 -10.602 -4.676 1.00 96.44 230 TYR A O 1
ATOM 1870 N N . ASN A 1 231 ? -11.613 -9.732 -2.849 1.00 93.44 231 ASN A N 1
ATOM 1871 C CA . ASN A 1 231 ? -10.721 -10.385 -1.898 1.00 93.44 231 ASN A CA 1
ATOM 1872 C C . ASN A 1 231 ? -10.951 -11.900 -1.824 1.00 93.44 231 ASN A C 1
ATOM 1874 O O . ASN A 1 231 ? -9.996 -12.638 -1.580 1.00 93.44 231 ASN A O 1
ATOM 1878 N N . LYS A 1 232 ? -12.191 -12.369 -2.039 1.00 91.69 232 LYS A N 1
ATOM 1879 C CA . LYS A 1 232 ? -12.568 -13.795 -1.987 1.00 91.69 232 LYS A CA 1
ATOM 1880 C C . LYS A 1 232 ? -12.136 -14.478 -0.679 1.00 91.69 232 LYS A C 1
ATOM 1882 O O . LYS A 1 232 ? -11.696 -15.626 -0.688 1.00 91.69 232 LYS A O 1
ATOM 1887 N N . ASN A 1 233 ? -12.228 -13.754 0.439 1.00 89.94 233 ASN A N 1
ATOM 1888 C CA . ASN A 1 233 ? -11.825 -14.208 1.775 1.00 89.94 233 ASN A CA 1
ATOM 1889 C C . ASN A 1 233 ? -10.351 -14.670 1.871 1.00 89.94 233 ASN A C 1
ATOM 1891 O O . ASN A 1 233 ? -10.004 -15.526 2.687 1.00 89.94 233 ASN A O 1
ATOM 1895 N N . ARG A 1 234 ? -9.470 -14.141 1.011 1.00 92.00 234 ARG A N 1
ATOM 1896 C CA . ARG A 1 234 ? -8.038 -14.480 0.992 1.00 92.00 234 ARG A CA 1
ATOM 1897 C C . ARG A 1 234 ? -7.231 -13.634 1.960 1.00 92.00 234 ARG A C 1
ATOM 1899 O O . ARG A 1 234 ? -6.195 -14.094 2.438 1.00 92.00 234 ARG A O 1
ATOM 1906 N N . SER A 1 235 ? -7.653 -12.399 2.228 1.00 94.19 235 SER A N 1
ATOM 1907 C CA . SER A 1 235 ? -6.874 -11.479 3.052 1.00 94.19 235 SER A CA 1
ATOM 1908 C C . SER A 1 235 ? -7.714 -10.629 3.997 1.00 94.19 235 SER A C 1
ATOM 1910 O O . SER A 1 235 ? -8.788 -10.162 3.639 1.00 94.19 235 SER A O 1
ATOM 1912 N N . LEU A 1 236 ? -7.154 -10.341 5.169 1.00 96.50 236 LEU A N 1
ATOM 1913 C CA . LEU A 1 236 ? -7.717 -9.475 6.202 1.00 96.50 236 LEU A CA 1
ATOM 1914 C C . LEU A 1 236 ? -7.643 -7.969 5.899 1.00 96.50 236 LEU A C 1
ATOM 1916 O O . LEU A 1 236 ? -8.184 -7.176 6.671 1.00 96.50 236 LEU A O 1
ATOM 1920 N N . ILE A 1 237 ? -6.991 -7.556 4.802 1.00 96.00 237 ILE A N 1
ATOM 1921 C CA . ILE A 1 237 ? -6.808 -6.135 4.448 1.00 96.00 237 ILE A CA 1
ATOM 1922 C C . ILE A 1 237 ? -8.127 -5.336 4.497 1.00 96.00 237 ILE A C 1
ATOM 1924 O O . ILE A 1 237 ? -8.139 -4.308 5.179 1.00 96.00 237 ILE A O 1
ATOM 1928 N N . PRO A 1 238 ? -9.239 -5.766 3.858 1.00 97.12 238 PRO A N 1
ATOM 1929 C CA . PRO A 1 238 ? -10.472 -4.980 3.868 1.00 97.12 238 PRO A CA 1
ATOM 1930 C C . PRO A 1 238 ? -11.018 -4.758 5.283 1.00 97.12 238 PRO A C 1
ATOM 1932 O O . PRO A 1 238 ? -11.464 -3.659 5.604 1.00 97.12 238 PRO A O 1
ATOM 1935 N N . HIS A 1 239 ? -10.957 -5.780 6.145 1.00 97.50 239 HIS A N 1
ATOM 1936 C CA . HIS A 1 239 ? -11.447 -5.693 7.523 1.00 97.50 239 HIS A CA 1
ATOM 1937 C C . HIS A 1 239 ? -10.631 -4.708 8.353 1.00 97.50 239 HIS A C 1
ATOM 1939 O O . HIS A 1 239 ? -11.206 -3.876 9.050 1.00 97.50 239 HIS A O 1
ATOM 1945 N N . TYR A 1 240 ? -9.303 -4.753 8.234 1.00 97.06 240 TYR A N 1
ATOM 1946 C CA . TYR A 1 240 ? -8.433 -3.796 8.915 1.00 97.06 240 TYR A CA 1
ATOM 1947 C C . TYR A 1 240 ? -8.651 -2.367 8.418 1.00 97.06 240 TYR A C 1
ATOM 1949 O O . TYR A 1 240 ? -8.691 -1.436 9.219 1.00 97.06 240 TYR A O 1
ATOM 1957 N N . VAL A 1 241 ? -8.853 -2.187 7.110 1.00 96.50 241 VAL A N 1
ATOM 1958 C CA . VAL A 1 241 ? -9.197 -0.878 6.546 1.00 96.50 241 VAL A CA 1
ATOM 1959 C C . VAL A 1 241 ? -10.517 -0.358 7.108 1.00 96.50 241 VAL A C 1
ATOM 1961 O O . VAL A 1 241 ? -10.574 0.799 7.512 1.00 96.50 241 VAL A O 1
ATOM 1964 N N . ASN A 1 242 ? -11.556 -1.194 7.177 1.00 97.62 242 ASN A N 1
ATOM 1965 C CA . ASN A 1 242 ? -12.840 -0.804 7.761 1.00 97.62 242 ASN A CA 1
ATOM 1966 C C . ASN A 1 242 ? -12.676 -0.422 9.240 1.00 97.62 242 ASN A C 1
ATOM 1968 O O . ASN A 1 242 ? -13.087 0.662 9.646 1.00 97.62 242 ASN A O 1
ATOM 1972 N N . MET A 1 243 ? -11.972 -1.255 10.009 1.00 96.62 243 MET A N 1
ATOM 1973 C CA . MET A 1 243 ? -11.720 -1.031 11.433 1.00 96.62 243 MET A CA 1
ATOM 1974 C C . MET A 1 243 ? -11.021 0.309 11.665 1.00 96.62 243 MET A C 1
ATOM 1976 O O . MET A 1 243 ? -11.443 1.105 12.498 1.00 96.62 243 MET A O 1
ATOM 1980 N N . ARG A 1 244 ? -9.967 0.579 10.893 1.00 94.06 244 ARG A N 1
ATOM 1981 C CA . ARG A 1 244 ? -9.112 1.746 11.085 1.00 94.06 244 ARG A CA 1
ATOM 1982 C C . ARG A 1 244 ? -9.684 3.035 10.512 1.00 94.06 244 ARG A C 1
ATOM 1984 O O . ARG A 1 244 ? -9.592 4.075 11.151 1.00 94.06 244 ARG A O 1
ATOM 1991 N N . TYR A 1 245 ? -10.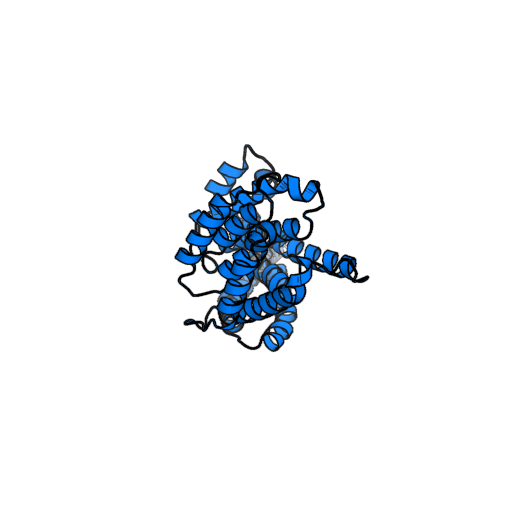193 2.992 9.287 1.00 94.00 245 TYR A N 1
ATOM 1992 C CA . TYR A 1 245 ? -10.537 4.204 8.546 1.00 94.00 245 TYR A CA 1
ATOM 1993 C C . TYR A 1 245 ? -12.030 4.481 8.513 1.00 94.00 245 TYR A C 1
ATOM 1995 O O . TYR A 1 245 ? -12.397 5.577 8.135 1.00 94.00 245 TYR A O 1
ATOM 2003 N N . ILE A 1 246 ? -12.898 3.536 8.880 1.00 95.44 246 ILE A N 1
ATOM 2004 C CA . ILE A 1 246 ? -14.351 3.734 8.813 1.00 95.44 246 ILE A CA 1
ATOM 2005 C C . ILE A 1 246 ? -14.949 3.727 10.219 1.00 95.44 246 ILE A C 1
ATOM 2007 O O . ILE A 1 246 ? -15.625 4.684 10.585 1.00 95.44 246 ILE A O 1
ATOM 2011 N N . SER A 1 247 ? -14.700 2.685 11.014 1.00 96.12 247 SER A N 1
ATOM 2012 C CA . SER A 1 247 ? -15.341 2.529 12.327 1.00 96.12 247 SER A CA 1
ATOM 2013 C C . SER A 1 247 ? -14.893 3.593 13.332 1.00 96.12 247 SER A C 1
ATOM 2015 O O . SER A 1 247 ? -15.747 4.146 14.017 1.00 96.12 247 SER A O 1
ATOM 2017 N N . ILE A 1 248 ? -13.597 3.942 13.360 1.00 93.75 248 ILE A N 1
ATOM 2018 C CA . ILE A 1 248 ? -13.067 5.034 14.202 1.00 93.75 248 ILE A CA 1
ATOM 2019 C C . ILE A 1 248 ? -13.693 6.380 13.817 1.00 93.75 248 ILE A C 1
ATOM 2021 O O . ILE A 1 248 ? -14.252 7.061 14.664 1.00 93.75 248 ILE A O 1
ATOM 2025 N N . VAL A 1 249 ? -13.655 6.751 12.533 1.00 92.75 249 VAL A N 1
ATOM 2026 C CA . VAL A 1 249 ? -14.156 8.059 12.060 1.00 92.75 249 VAL A CA 1
ATOM 2027 C C . VAL A 1 249 ? -15.663 8.216 12.280 1.00 92.75 249 VAL A C 1
ATOM 2029 O O . VAL A 1 249 ? -16.159 9.329 12.427 1.00 92.75 249 VAL A O 1
ATOM 2032 N N . LYS A 1 250 ? -16.401 7.102 12.301 1.00 92.12 250 LYS A N 1
ATOM 2033 C CA . LYS A 1 250 ? -17.840 7.069 12.589 1.00 92.12 250 LYS A CA 1
ATOM 2034 C C . LYS A 1 250 ? -18.164 6.883 14.071 1.00 92.12 250 LYS A C 1
ATOM 2036 O O . LYS A 1 250 ? -19.337 6.698 14.381 1.00 92.12 250 LYS A O 1
ATOM 2041 N N . GLU A 1 251 ? -17.159 6.853 14.946 1.00 94.00 251 GLU A N 1
ATOM 2042 C CA . GLU A 1 251 ? -17.321 6.641 16.390 1.00 94.00 251 GLU A CA 1
ATOM 2043 C C . GLU A 1 251 ? -18.128 5.359 16.720 1.00 94.00 251 GLU A C 1
ATOM 2045 O O . GLU A 1 251 ? -18.836 5.266 17.720 1.00 94.00 251 GLU A O 1
ATOM 2050 N N . ASN A 1 252 ? -18.026 4.326 15.870 1.00 96.38 252 ASN A N 1
ATOM 2051 C CA . ASN A 1 252 ? -18.740 3.061 16.037 1.00 96.38 252 ASN A CA 1
ATOM 2052 C C . ASN A 1 252 ? -17.867 2.009 16.741 1.00 96.38 252 ASN A C 1
ATOM 2054 O O . ASN A 1 252 ? -17.254 1.149 16.098 1.00 96.38 252 ASN A O 1
ATOM 2058 N N . ALA A 1 253 ? -17.843 2.069 18.074 1.00 97.25 253 ALA A N 1
ATOM 2059 C CA . ALA A 1 253 ? -17.064 1.158 18.912 1.00 97.25 253 ALA A CA 1
ATOM 2060 C C . ALA A 1 253 ? -17.478 -0.320 18.757 1.00 97.25 253 ALA A C 1
ATOM 2062 O O . ALA A 1 253 ? -16.610 -1.189 18.727 1.00 97.25 253 ALA A O 1
ATOM 2063 N N . SER A 1 254 ? -18.778 -0.607 18.607 1.00 97.94 254 SER A N 1
ATOM 2064 C CA . SER A 1 254 ? -19.276 -1.984 18.444 1.00 97.94 254 SER A CA 1
ATOM 2065 C C . SER A 1 254 ? -18.720 -2.626 17.175 1.00 97.94 254 SER A C 1
ATOM 2067 O O . SER A 1 254 ? -18.205 -3.738 17.212 1.00 97.94 254 SER A O 1
ATOM 2069 N N . GLU A 1 255 ? -18.766 -1.911 16.049 1.00 97.31 255 GLU A N 1
ATOM 2070 C CA . GLU A 1 255 ? -18.208 -2.429 14.800 1.00 97.31 255 GLU A CA 1
ATOM 2071 C C . GLU A 1 255 ? -16.686 -2.609 14.883 1.00 97.31 255 GLU A C 1
ATOM 2073 O O . GLU A 1 255 ? -16.140 -3.575 14.347 1.00 97.31 255 GLU A O 1
ATOM 2078 N N . PHE A 1 256 ? -15.995 -1.678 15.541 1.00 97.94 256 PHE A N 1
ATOM 2079 C CA . PHE A 1 256 ? -14.554 -1.766 15.745 1.00 97.94 256 PHE A CA 1
ATOM 2080 C C . PHE A 1 256 ? -14.166 -3.039 16.518 1.00 97.94 256 PHE A C 1
ATOM 2082 O O . PHE A 1 256 ? -13.229 -3.739 16.122 1.00 97.94 256 PHE A O 1
ATOM 2089 N N . GLU A 1 257 ? -14.907 -3.368 17.579 1.00 98.00 257 GLU A N 1
ATOM 2090 C CA . GLU A 1 257 ? -14.731 -4.591 18.371 1.00 98.00 257 GLU A CA 1
ATOM 2091 C C . GLU A 1 257 ? -15.033 -5.857 17.564 1.00 98.00 257 GLU A C 1
ATOM 2093 O O . GLU A 1 257 ? -14.219 -6.785 17.552 1.00 98.00 257 GLU A O 1
ATOM 2098 N N . ASP A 1 258 ? -16.147 -5.872 16.830 1.00 97.88 258 ASP A N 1
ATOM 2099 C CA . ASP A 1 258 ? -16.532 -7.005 15.986 1.00 97.88 258 ASP A CA 1
ATOM 2100 C C . ASP A 1 258 ? -15.467 -7.294 14.919 1.00 97.88 258 ASP A C 1
ATOM 2102 O O . ASP A 1 258 ? -15.098 -8.446 14.677 1.00 97.88 258 ASP A O 1
ATOM 2106 N N . LEU A 1 259 ? -14.915 -6.253 14.286 1.00 97.62 259 LEU A N 1
ATOM 2107 C CA . LEU A 1 259 ? -13.834 -6.399 13.310 1.00 97.62 259 LEU A CA 1
ATOM 2108 C C . LEU A 1 259 ? -12.548 -6.923 13.950 1.00 97.62 259 LEU A C 1
ATOM 2110 O O . LEU A 1 259 ? -11.906 -7.794 13.362 1.00 97.62 259 LEU A O 1
ATOM 2114 N N . ALA A 1 260 ? -12.180 -6.446 15.141 1.00 97.19 260 ALA A N 1
ATOM 2115 C CA . ALA A 1 260 ? -11.008 -6.940 15.862 1.00 97.19 260 ALA A CA 1
ATOM 2116 C C . ALA A 1 260 ? -11.142 -8.433 16.211 1.00 97.19 260 ALA A C 1
ATOM 2118 O O . ALA A 1 260 ? -10.199 -9.210 16.011 1.00 97.19 260 ALA A O 1
ATOM 2119 N N . ALA A 1 261 ? -12.326 -8.853 16.665 1.00 96.62 261 ALA A N 1
ATOM 2120 C CA . ALA A 1 261 ? -12.633 -10.253 16.942 1.00 96.62 261 ALA A CA 1
ATOM 2121 C C . ALA A 1 261 ? -12.591 -11.104 15.662 1.00 96.62 261 ALA A C 1
ATOM 2123 O O . ALA A 1 261 ? -11.953 -12.159 15.638 1.00 96.62 261 ALA A O 1
ATOM 2124 N N . ASN A 1 262 ? -13.197 -10.623 14.572 1.00 94.94 262 ASN A N 1
ATOM 2125 C CA . ASN A 1 262 ? -13.181 -11.300 13.273 1.00 94.94 262 ASN A CA 1
ATOM 2126 C C . ASN A 1 262 ? -11.757 -11.465 12.727 1.00 94.94 262 ASN A C 1
ATOM 2128 O O . ASN A 1 262 ? -11.396 -12.548 12.268 1.00 94.94 262 ASN A O 1
ATOM 2132 N N . ILE A 1 263 ? -10.925 -10.423 12.820 1.00 96.69 263 ILE A N 1
ATOM 2133 C CA . ILE A 1 263 ? -9.515 -10.467 12.411 1.00 96.69 263 ILE A CA 1
ATOM 2134 C C . ILE A 1 263 ? -8.735 -11.495 13.240 1.00 96.69 263 ILE A C 1
ATOM 2136 O O . ILE A 1 263 ? -7.964 -12.280 12.684 1.00 96.69 263 ILE A O 1
ATOM 2140 N N . SER A 1 264 ? -8.955 -11.525 14.556 1.00 94.44 264 SER A N 1
ATOM 2141 C CA . SER A 1 264 ? -8.253 -12.435 15.471 1.00 94.44 264 SER A CA 1
ATOM 2142 C C . SER A 1 264 ? -8.615 -13.903 15.226 1.00 94.44 264 SER A C 1
ATOM 2144 O O . SER A 1 264 ? -7.740 -14.767 15.243 1.00 94.44 264 SER A O 1
ATOM 2146 N N . ASN A 1 265 ? -9.887 -14.179 14.932 1.00 92.25 265 ASN A N 1
ATOM 2147 C CA . ASN A 1 265 ? -10.398 -15.529 14.676 1.00 92.25 265 ASN A CA 1
ATOM 2148 C C . ASN A 1 265 ? -10.205 -15.998 13.226 1.00 92.25 265 ASN A C 1
ATOM 2150 O O . ASN A 1 265 ? -10.553 -17.131 12.886 1.00 92.25 265 ASN A O 1
ATOM 2154 N N . PHE A 1 266 ? -9.663 -15.147 12.354 1.00 90.81 266 PHE A N 1
ATOM 2155 C CA . PHE A 1 266 ? -9.513 -15.473 10.947 1.00 90.81 266 PHE A CA 1
ATOM 2156 C C . PHE A 1 266 ? -8.502 -16.596 10.720 1.00 90.81 266 PHE A C 1
ATOM 2158 O O . PHE A 1 266 ? -7.317 -16.506 11.075 1.00 90.81 266 PHE A O 1
ATOM 2165 N N . ASN A 1 267 ? -8.975 -17.628 10.029 1.00 81.44 267 ASN A N 1
ATOM 2166 C CA . ASN A 1 267 ? -8.164 -18.730 9.552 1.00 81.44 267 ASN A CA 1
ATOM 2167 C C . ASN A 1 267 ? -8.125 -18.696 8.022 1.00 81.44 267 ASN A C 1
ATOM 2169 O O . ASN A 1 267 ? -9.140 -18.911 7.358 1.00 81.44 267 ASN A O 1
ATOM 2173 N N . ALA A 1 268 ? -6.959 -18.376 7.464 1.00 71.25 268 ALA A N 1
ATOM 2174 C CA . ALA A 1 268 ? -6.797 -18.233 6.026 1.00 71.25 268 ALA A CA 1
ATOM 2175 C C . ALA A 1 268 ? -6.937 -19.593 5.327 1.00 71.25 268 ALA A C 1
ATOM 2177 O O . ALA A 1 268 ? -6.265 -20.556 5.692 1.00 71.25 268 ALA A O 1
ATOM 2178 N N . GLY A 1 269 ? -7.749 -19.652 4.270 1.00 67.19 269 GLY A N 1
ATOM 2179 C CA . GLY A 1 269 ? -7.830 -20.835 3.404 1.00 67.19 269 GLY A CA 1
ATOM 2180 C C . GLY A 1 269 ? -6.661 -20.968 2.417 1.00 67.19 269 GLY A C 1
ATOM 2181 O O . GLY A 1 269 ? -6.459 -22.041 1.859 1.00 67.19 269 GLY A O 1
ATOM 2182 N N . SER A 1 270 ? -5.892 -19.894 2.199 1.00 75.62 270 SER A N 1
ATOM 2183 C CA . SER A 1 270 ? -4.779 -19.841 1.243 1.00 75.62 270 SER A CA 1
ATOM 2184 C C . SER A 1 270 ? -3.443 -19.579 1.935 1.00 75.62 270 SER A C 1
ATOM 2186 O O . SER A 1 270 ? -3.370 -18.769 2.861 1.00 75.62 270 SER A O 1
ATOM 2188 N N . SER A 1 271 ? -2.375 -20.225 1.460 1.00 85.31 271 SER A N 1
ATOM 2189 C CA . SER A 1 271 ? -1.007 -19.950 1.914 1.00 85.31 271 SER A CA 1
ATOM 2190 C C . SER A 1 271 ? -0.440 -18.656 1.333 1.00 85.31 271 SER A C 1
ATOM 2192 O O . SER A 1 271 ? 0.369 -18.016 1.987 1.00 85.31 271 SER A O 1
ATOM 2194 N N . ASP A 1 272 ? -0.870 -18.234 0.144 1.00 90.44 272 ASP A N 1
ATOM 2195 C CA . ASP A 1 272 ? -0.233 -17.146 -0.617 1.00 90.44 272 ASP A CA 1
ATOM 2196 C C . ASP A 1 272 ? -0.452 -15.724 -0.067 1.00 90.44 272 ASP A C 1
ATOM 2198 O O . ASP A 1 272 ? 0.080 -14.754 -0.605 1.00 90.44 272 ASP A O 1
ATOM 2202 N N . THR A 1 273 ? -1.221 -15.598 1.010 1.00 94.44 273 THR A N 1
ATOM 2203 C CA . THR A 1 273 ? -1.473 -14.358 1.754 1.00 94.44 273 THR A CA 1
ATOM 2204 C C . THR A 1 273 ? -1.149 -14.506 3.241 1.00 94.44 273 THR A C 1
ATOM 2206 O O . THR A 1 273 ? -1.538 -13.652 4.041 1.00 94.44 273 THR A O 1
ATOM 2209 N N . ALA A 1 274 ? -0.451 -15.577 3.635 1.00 95.25 274 ALA A N 1
ATOM 2210 C CA . ALA A 1 274 ? -0.159 -15.886 5.030 1.00 95.25 274 ALA A CA 1
ATOM 2211 C C . ALA A 1 274 ? 0.533 -14.716 5.743 1.00 95.25 274 ALA A C 1
ATOM 2213 O O . ALA A 1 274 ? 0.011 -14.236 6.751 1.00 95.25 274 ALA A O 1
ATOM 2214 N N . LEU A 1 275 ? 1.619 -14.183 5.173 1.00 95.50 275 LEU A N 1
ATOM 2215 C CA . LEU A 1 275 ? 2.351 -13.073 5.785 1.00 95.50 275 LEU A CA 1
ATOM 2216 C C . LEU A 1 275 ? 1.481 -11.824 5.907 1.00 95.50 275 LEU A C 1
ATOM 2218 O O . LEU A 1 275 ? 1.486 -11.162 6.942 1.00 95.50 275 LEU A O 1
ATOM 2222 N N . ILE A 1 276 ? 0.708 -11.514 4.862 1.00 95.12 276 ILE A N 1
ATOM 2223 C CA . ILE A 1 276 ? -0.209 -10.367 4.856 1.00 95.12 276 ILE A CA 1
ATOM 2224 C C . ILE A 1 276 ? -1.186 -10.489 6.027 1.00 95.12 276 ILE A C 1
ATOM 2226 O O . ILE A 1 276 ? -1.387 -9.532 6.769 1.00 95.12 276 ILE A O 1
ATOM 2230 N N . ASN A 1 277 ? -1.777 -11.667 6.217 1.00 96.50 277 ASN A N 1
ATOM 2231 C CA . ASN A 1 277 ? -2.766 -11.893 7.262 1.00 96.50 277 ASN A CA 1
ATOM 2232 C C . ASN A 1 277 ? -2.161 -11.827 8.664 1.00 96.50 277 ASN A C 1
ATOM 2234 O O . ASN A 1 277 ? -2.753 -11.201 9.541 1.00 96.50 277 ASN A O 1
ATOM 2238 N N . GLU A 1 278 ? -0.975 -12.394 8.870 1.00 95.81 278 GLU A N 1
ATOM 2239 C CA . GLU A 1 278 ? -0.283 -12.323 10.160 1.00 95.81 278 GLU A CA 1
ATOM 2240 C C . GLU A 1 278 ? 0.136 -10.882 10.500 1.00 95.81 278 GLU A C 1
ATOM 2242 O O . GLU A 1 278 ? -0.086 -10.412 11.619 1.00 95.81 278 GLU A O 1
ATOM 2247 N N . VAL A 1 279 ? 0.622 -10.117 9.516 1.00 95.69 279 VAL A N 1
ATOM 2248 C CA . VAL A 1 279 ? 0.880 -8.677 9.674 1.00 95.69 279 VAL A CA 1
ATOM 2249 C C . VAL A 1 279 ? -0.399 -7.931 10.056 1.00 95.69 279 VAL A C 1
ATOM 2251 O O . VAL A 1 279 ? -0.394 -7.166 11.020 1.00 95.69 279 VAL A O 1
ATOM 2254 N N . ILE A 1 280 ? -1.509 -8.157 9.348 1.00 96.44 280 ILE A N 1
ATOM 2255 C CA . ILE A 1 280 ? -2.773 -7.472 9.642 1.00 96.44 280 ILE A CA 1
ATOM 2256 C C . ILE A 1 280 ? -3.295 -7.821 11.041 1.00 96.44 280 ILE A C 1
ATOM 2258 O O . ILE A 1 280 ? -3.733 -6.916 11.749 1.00 96.44 280 ILE A O 1
ATOM 2262 N N . LYS A 1 281 ? -3.189 -9.079 11.486 1.00 96.31 281 LYS A N 1
ATOM 2263 C CA . LYS A 1 281 ? -3.524 -9.465 12.867 1.00 96.31 281 LYS A CA 1
ATOM 2264 C C . LYS A 1 281 ? -2.699 -8.681 13.884 1.00 96.31 281 LYS A C 1
ATOM 2266 O O . LYS A 1 281 ? -3.273 -8.066 14.780 1.00 96.31 281 LYS A O 1
ATOM 2271 N N . LYS A 1 282 ? -1.370 -8.621 13.712 1.00 95.12 282 LYS A N 1
ATOM 2272 C CA . LYS A 1 282 ? -0.480 -7.832 14.587 1.00 95.12 282 LYS A CA 1
ATOM 2273 C C . LYS A 1 282 ? -0.902 -6.359 14.631 1.00 95.12 282 LYS A C 1
ATOM 2275 O O . LYS A 1 282 ? -0.991 -5.772 15.710 1.00 95.12 282 LYS A O 1
ATOM 2280 N N . LYS A 1 283 ? -1.203 -5.763 13.472 1.00 94.62 283 LYS A N 1
ATOM 2281 C CA . LYS A 1 283 ? -1.644 -4.362 13.381 1.00 94.62 283 LYS A CA 1
ATOM 2282 C C . LYS A 1 283 ? -3.011 -4.133 14.026 1.00 94.62 283 LYS A C 1
ATOM 2284 O O . LYS A 1 283 ? -3.193 -3.111 14.679 1.00 94.62 283 LYS A O 1
ATOM 2289 N N . ALA A 1 284 ? -3.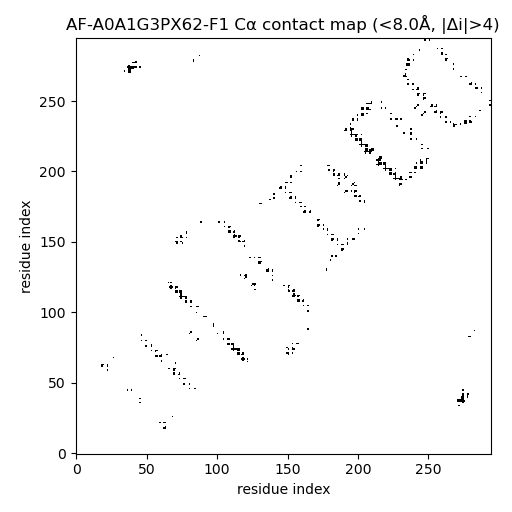956 -5.056 13.864 1.00 95.56 284 ALA A N 1
ATOM 2290 C CA . ALA A 1 284 ? -5.276 -4.965 14.480 1.00 95.56 284 ALA A CA 1
ATOM 2291 C C . ALA A 1 284 ? -5.194 -5.052 16.009 1.00 95.56 284 ALA A C 1
ATOM 2293 O O . ALA A 1 284 ? -5.835 -4.253 16.679 1.00 95.56 284 ALA A O 1
ATOM 2294 N N . VAL A 1 285 ? -4.347 -5.934 16.558 1.00 94.94 285 VAL A N 1
ATOM 2295 C CA . VAL A 1 285 ? -4.090 -6.013 18.009 1.00 94.94 285 VAL A CA 1
ATOM 2296 C C . VAL A 1 285 ? -3.528 -4.693 18.542 1.00 94.94 285 VAL A C 1
ATOM 2298 O O . VAL A 1 285 ? -4.025 -4.171 19.535 1.00 94.94 285 VAL A O 1
ATOM 2301 N N . SER A 1 286 ? -2.531 -4.120 17.860 1.00 92.69 286 SER A N 1
ATOM 2302 C CA . SER A 1 286 ? -1.947 -2.829 18.252 1.00 92.69 286 SER A CA 1
ATOM 2303 C C . SER A 1 286 ? -2.938 -1.664 18.140 1.00 92.69 286 SER A C 1
ATOM 2305 O O . SER A 1 286 ? -2.919 -0.751 18.964 1.00 92.69 286 SER A O 1
ATOM 2307 N N . LEU A 1 287 ? -3.815 -1.682 17.135 1.00 93.38 287 LEU A N 1
ATOM 2308 C CA . LEU A 1 287 ? -4.865 -0.676 16.997 1.00 93.38 287 LEU A CA 1
ATOM 2309 C C . LEU A 1 287 ? -5.925 -0.835 18.095 1.00 93.38 287 LEU A C 1
ATOM 2311 O O . LEU A 1 287 ? -6.338 0.150 18.697 1.00 93.38 287 LEU A O 1
ATOM 2315 N N . PHE A 1 288 ? -6.325 -2.072 18.390 1.00 94.75 288 PHE A N 1
ATOM 2316 C CA . PHE A 1 288 ? -7.305 -2.388 19.423 1.00 94.75 288 PHE A CA 1
ATOM 2317 C C . PHE A 1 288 ? -6.822 -2.005 20.824 1.00 94.75 288 PHE A C 1
ATOM 2319 O O . PHE A 1 288 ? -7.601 -1.481 21.612 1.00 94.75 288 PHE A O 1
ATOM 2326 N N . SER A 1 289 ? -5.528 -2.165 21.131 1.00 93.06 289 SER A N 1
ATOM 2327 C CA . SER A 1 289 ? -4.975 -1.740 22.426 1.00 93.06 289 SER A CA 1
ATOM 2328 C C . SER A 1 289 ? -5.033 -0.225 22.658 1.00 93.06 289 SER A C 1
ATOM 2330 O O . SER A 1 289 ? -4.799 0.219 23.774 1.00 93.06 289 SER A O 1
ATOM 2332 N N . LYS A 1 290 ? -5.309 0.567 21.613 1.00 90.88 290 LYS A N 1
ATOM 2333 C CA . LYS A 1 290 ? -5.478 2.027 21.669 1.00 90.88 290 LYS A CA 1
ATOM 2334 C C . LYS A 1 290 ? -6.955 2.454 21.619 1.00 90.88 290 LYS A C 1
ATOM 2336 O O . LYS A 1 290 ? -7.219 3.634 21.424 1.00 90.88 290 LYS A O 1
ATOM 2341 N N . LYS A 1 291 ? -7.911 1.524 21.759 1.00 93.06 291 LYS A N 1
ATOM 2342 C CA . LYS A 1 291 ? -9.355 1.783 21.608 1.00 93.06 291 LYS A CA 1
ATOM 2343 C C . LYS A 1 291 ? -9.840 2.995 22.414 1.00 93.06 291 LYS A C 1
ATOM 2345 O O . LYS A 1 291 ? -10.531 3.833 21.848 1.00 93.06 291 LYS A O 1
ATOM 2350 N N . ASP A 1 292 ? -9.445 3.099 23.682 1.00 92.00 292 ASP A N 1
ATOM 2351 C CA . ASP A 1 292 ? -9.886 4.168 24.595 1.00 92.00 292 ASP A CA 1
ATOM 2352 C C . ASP A 1 292 ? -9.393 5.569 24.178 1.00 92.00 292 ASP A C 1
ATOM 2354 O O . ASP A 1 292 ? -9.861 6.576 24.697 1.00 92.00 292 ASP A O 1
ATOM 2358 N N . ASN A 1 293 ? -8.456 5.658 23.226 1.00 89.00 293 ASN A N 1
ATOM 2359 C CA . ASN A 1 293 ? -8.028 6.933 22.644 1.00 89.00 293 ASN A CA 1
ATOM 2360 C C . ASN A 1 293 ? -8.948 7.397 21.500 1.00 89.00 293 ASN A C 1
ATOM 2362 O O . ASN A 1 293 ? -8.797 8.521 21.025 1.00 89.00 293 ASN A O 1
ATOM 2366 N N . PHE A 1 294 ? -9.834 6.529 20.998 1.00 88.31 294 PHE A N 1
ATOM 2367 C CA . PHE A 1 294 ? -10.674 6.787 19.824 1.00 88.31 294 PHE A CA 1
ATOM 2368 C C . PHE A 1 294 ? -12.164 6.938 20.146 1.00 88.31 294 PHE A C 1
ATOM 2370 O O . PHE A 1 294 ? -12.871 7.544 19.342 1.00 88.31 294 PHE A O 1
ATOM 2377 N N . PHE A 1 295 ? -12.639 6.353 21.250 1.00 91.88 295 PHE A N 1
ATOM 2378 C CA . PHE A 1 295 ? -14.058 6.248 21.612 1.00 91.88 295 PHE A CA 1
ATOM 2379 C C . PHE A 1 295 ? -14.297 6.612 23.076 1.00 91.88 295 PHE A C 1
ATOM 2381 O O . PHE A 1 295 ? -13.396 6.333 23.898 1.00 91.88 295 PHE A O 1
#

Nearest PDB structures (foldseek):
  4di4-assembly1_A  TM=8.634E-01  e=2.662E-09  Treponema pallidum subsp. pallidum str. Nichols
  8g52-assembly2_B  TM=8.144E-01  e=5.363E-08  Enhygromyxa salina
  4kyo-assembly1_B  TM=4.565E-01  e=4.494E-02  Homo sapiens

Foldseek 3Di:
DVVVVVVVVVVVVVQLVVLVVVLVVCLVVLVVVLQVLLLDQPLVVSLVCLVVNLVVLVVSCVSPVLDLSSLLVNLVSLLVSLLLPQDLPPFDPPPPCRVVSLVVSLVSLVRSLVSLCSSLCSVVVCQVVQLPDPVRVVVSLVVDALVSLSSLLSNLSSLLVSLLSCVVDVVSVVSLVSSVSSLVSSCVRCCLPPLNVSLLSQLLSQQQADVVRVHDLVSNVVSLVSSCVSNVLQALSSLLSCLPRHCLNVVPLVSNVVSLVCLCPRDHPDSSNSNRSSSSNVSSVSVVVCSVVRD